Protein AF-A0A926GXS8-F1 (afdb_monomer)

Structure (mmCIF, N/CA/C/O backbone):
data_AF-A0A926GXS8-F1
#
_entry.id   AF-A0A926GXS8-F1
#
loop_
_atom_site.group_PDB
_atom_site.id
_atom_site.type_symbol
_atom_site.label_atom_id
_atom_site.label_alt_id
_atom_site.label_comp_id
_atom_site.label_asym_id
_atom_site.label_entity_id
_atom_site.label_seq_id
_atom_site.pdbx_PDB_ins_code
_atom_site.Cartn_x
_atom_site.Cartn_y
_atom_site.Cartn_z
_atom_site.occupancy
_atom_site.B_iso_or_equiv
_atom_site.auth_seq_id
_atom_site.auth_comp_id
_atom_site.auth_asym_id
_atom_site.auth_atom_id
_atom_site.pdbx_PDB_model_num
ATOM 1 N N . ILE A 1 1 ? 12.154 -16.208 -24.888 1.00 45.03 1 ILE A N 1
ATOM 2 C CA . ILE A 1 1 ? 12.341 -15.850 -23.459 1.00 45.03 1 ILE A CA 1
ATOM 3 C C . ILE A 1 1 ? 11.633 -14.519 -23.294 1.00 45.03 1 ILE A C 1
ATOM 5 O O . ILE A 1 1 ? 11.943 -13.607 -24.048 1.00 45.03 1 ILE A O 1
ATOM 9 N N . ASP A 1 2 ? 10.581 -14.501 -22.479 1.00 51.56 2 ASP A N 1
ATOM 10 C CA . ASP A 1 2 ? 9.354 -13.751 -22.774 1.00 51.56 2 ASP A CA 1
ATOM 11 C C . ASP A 1 2 ? 9.205 -12.475 -21.940 1.00 51.56 2 ASP A C 1
ATOM 13 O O . ASP A 1 2 ? 8.988 -12.556 -20.730 1.00 51.56 2 ASP A O 1
ATOM 17 N N . ALA A 1 3 ? 9.223 -11.309 -22.595 1.00 56.09 3 ALA A N 1
ATOM 18 C CA . ALA A 1 3 ? 8.754 -10.045 -22.012 1.00 56.09 3 ALA A CA 1
ATOM 19 C C . ALA A 1 3 ? 7.308 -10.159 -21.475 1.00 56.09 3 ALA A C 1
ATOM 21 O O . ALA A 1 3 ? 6.916 -9.440 -20.554 1.00 56.09 3 ALA A O 1
ATOM 22 N N . ASP A 1 4 ? 6.542 -11.124 -21.996 1.00 64.31 4 ASP A N 1
ATOM 23 C CA . ASP A 1 4 ? 5.205 -11.495 -21.532 1.00 64.31 4 ASP A CA 1
ATOM 24 C C . ASP A 1 4 ? 5.180 -11.892 -20.041 1.00 64.31 4 ASP A C 1
ATOM 26 O O . ASP A 1 4 ? 4.233 -11.590 -19.315 1.00 64.31 4 ASP A O 1
ATOM 30 N N . ARG A 1 5 ? 6.267 -12.482 -19.524 1.00 69.56 5 ARG A N 1
ATOM 31 C CA . ARG A 1 5 ? 6.329 -12.975 -18.140 1.00 69.56 5 ARG A CA 1
ATOM 32 C C . ARG A 1 5 ? 6.522 -11.860 -17.109 1.00 69.56 5 ARG A C 1
ATOM 34 O O . ARG A 1 5 ? 5.860 -11.865 -16.079 1.00 69.56 5 ARG A O 1
ATOM 41 N N . THR A 1 6 ? 7.373 -10.879 -17.402 1.00 74.88 6 THR A N 1
ATOM 42 C CA . THR A 1 6 ? 7.578 -9.680 -16.570 1.00 74.88 6 THR A CA 1
ATOM 43 C C . THR A 1 6 ? 6.295 -8.851 -16.475 1.00 74.88 6 THR A C 1
ATOM 45 O O . THR A 1 6 ? 5.904 -8.403 -15.395 1.00 74.88 6 THR A O 1
ATOM 48 N N . THR A 1 7 ? 5.611 -8.671 -17.605 1.00 77.62 7 THR A N 1
ATOM 49 C CA . THR A 1 7 ? 4.319 -7.980 -17.654 1.00 77.62 7 THR A CA 1
ATOM 50 C C . THR A 1 7 ? 3.241 -8.760 -16.901 1.00 77.62 7 THR A C 1
ATOM 52 O O . THR A 1 7 ? 2.448 -8.153 -16.181 1.00 77.62 7 THR A O 1
ATOM 55 N N . ALA A 1 8 ? 3.236 -10.094 -16.991 1.00 80.75 8 ALA A N 1
ATOM 56 C CA . ALA A 1 8 ? 2.335 -10.937 -16.209 1.00 80.75 8 ALA A CA 1
ATOM 57 C C . ALA A 1 8 ? 2.561 -10.795 -14.694 1.00 80.75 8 ALA A C 1
ATOM 59 O O . ALA A 1 8 ? 1.584 -10.685 -13.957 1.00 80.75 8 ALA A O 1
ATOM 60 N N . ASP A 1 9 ? 3.810 -10.724 -14.229 1.00 83.88 9 ASP A N 1
ATOM 61 C CA . ASP A 1 9 ? 4.109 -10.533 -12.805 1.00 83.88 9 ASP A CA 1
ATOM 62 C C . ASP A 1 9 ? 3.676 -9.143 -12.302 1.00 83.88 9 ASP A C 1
ATOM 64 O O . ASP A 1 9 ? 3.135 -9.023 -11.203 1.00 83.88 9 ASP A O 1
ATOM 68 N N . LEU A 1 10 ? 3.866 -8.082 -13.099 1.00 89.44 10 LEU A N 1
ATOM 69 C CA . LEU A 1 10 ? 3.365 -6.745 -12.743 1.00 89.44 10 LEU A CA 1
ATOM 70 C C . LEU A 1 10 ? 1.838 -6.694 -12.737 1.00 89.44 10 LEU A C 1
ATOM 72 O O . LEU A 1 10 ? 1.259 -6.052 -11.862 1.00 89.44 10 LEU A O 1
ATOM 76 N N . ARG A 1 11 ? 1.183 -7.393 -13.669 1.00 88.69 11 ARG A N 1
ATOM 77 C CA . ARG A 1 11 ? -0.275 -7.556 -13.674 1.00 88.69 11 ARG A CA 1
ATOM 78 C C . ARG A 1 11 ? -0.750 -8.288 -12.421 1.00 88.69 11 ARG A C 1
ATOM 80 O O . ARG A 1 11 ? -1.686 -7.818 -11.786 1.00 88.69 11 ARG A O 1
ATOM 87 N N . PHE A 1 12 ? -0.067 -9.357 -12.014 1.00 87.12 12 PHE A N 1
ATOM 88 C CA . PHE A 1 12 ? -0.365 -10.037 -10.756 1.00 87.12 12 PHE A CA 1
ATOM 89 C C . PHE A 1 12 ? -0.255 -9.074 -9.567 1.00 87.12 12 PHE A C 1
ATOM 91 O O . PHE A 1 12 ? -1.198 -8.960 -8.789 1.00 87.12 12 PHE A O 1
ATOM 98 N N . CYS A 1 13 ? 0.840 -8.313 -9.449 1.00 90.38 13 CYS A N 1
ATOM 99 C CA . CYS A 1 13 ? 0.974 -7.299 -8.396 1.00 90.38 13 CYS A CA 1
ATOM 100 C C . CYS A 1 13 ? -0.169 -6.274 -8.436 1.00 90.38 13 CYS A C 1
ATOM 102 O O . CYS A 1 13 ? -0.725 -5.944 -7.392 1.00 90.38 13 CYS A O 1
ATOM 104 N N . HIS A 1 14 ? -0.543 -5.794 -9.625 1.00 93.88 14 HIS A N 1
ATOM 105 C CA . HIS A 1 14 ? -1.661 -4.868 -9.796 1.00 93.88 14 HIS A CA 1
ATOM 106 C C . HIS A 1 14 ? -2.972 -5.455 -9.253 1.00 93.88 14 HIS A C 1
ATOM 108 O O . HIS A 1 14 ? -3.656 -4.809 -8.465 1.00 93.88 14 HIS A O 1
ATOM 114 N N . GLU A 1 15 ? -3.306 -6.691 -9.629 1.00 90.94 15 GLU A N 1
ATOM 115 C CA . GLU A 1 15 ? -4.496 -7.402 -9.146 1.00 90.94 15 GLU A CA 1
ATOM 116 C C . GLU A 1 15 ? -4.483 -7.574 -7.620 1.00 90.94 15 GLU A C 1
ATOM 118 O O . GLU A 1 15 ? -5.504 -7.347 -6.969 1.00 90.94 15 GLU A O 1
ATOM 123 N N . GLN A 1 16 ? -3.328 -7.907 -7.029 1.00 90.81 16 GLN A N 1
ATOM 124 C CA . GLN A 1 16 ? -3.203 -8.018 -5.572 1.00 90.81 16 GLN A CA 1
ATOM 125 C C . GLN A 1 16 ? -3.480 -6.681 -4.877 1.00 90.81 16 GLN A C 1
ATOM 127 O O . GLN A 1 16 ? -4.257 -6.638 -3.924 1.00 90.81 16 GLN A O 1
ATOM 132 N N . PHE A 1 17 ? -2.885 -5.582 -5.350 1.00 94.81 17 PHE A N 1
ATOM 133 C CA . PHE A 1 17 ? -3.096 -4.265 -4.744 1.00 94.81 17 PHE A CA 1
ATOM 134 C C . PHE A 1 17 ? -4.527 -3.749 -4.923 1.00 94.81 17 PHE A C 1
ATOM 136 O O . PHE A 1 17 ? -5.054 -3.131 -4.001 1.00 94.81 17 PHE A O 1
ATOM 143 N N . GLU A 1 18 ? -5.193 -4.037 -6.044 1.00 95.62 18 GLU A N 1
ATOM 144 C CA . GLU A 1 18 ? -6.622 -3.723 -6.185 1.00 95.62 18 GLU A CA 1
ATOM 145 C C . GLU A 1 18 ? -7.481 -4.528 -5.204 1.00 95.62 18 GLU A C 1
ATOM 147 O O . GLU A 1 18 ? -8.335 -3.951 -4.528 1.00 95.62 18 GLU A O 1
ATOM 152 N N . SER A 1 19 ? -7.210 -5.830 -5.043 1.00 92.50 19 SER A N 1
ATOM 153 C CA . SER A 1 19 ? -7.899 -6.659 -4.045 1.00 92.50 19 SER A CA 1
ATOM 154 C C . SER A 1 19 ? -7.702 -6.109 -2.632 1.00 92.50 19 SER A C 1
ATOM 156 O O . SER A 1 19 ? -8.669 -5.940 -1.900 1.00 92.50 19 SER A O 1
ATOM 158 N N . ILE A 1 20 ? -6.467 -5.754 -2.266 1.00 93.06 20 ILE A N 1
ATOM 159 C CA . ILE A 1 20 ? -6.112 -5.168 -0.965 1.00 93.06 20 ILE A CA 1
ATOM 160 C C . ILE A 1 20 ? -6.862 -3.851 -0.712 1.00 93.06 20 ILE A C 1
ATOM 162 O O . ILE A 1 20 ? -7.343 -3.612 0.399 1.00 93.06 20 ILE A O 1
ATOM 166 N N . ARG A 1 21 ? -6.968 -2.986 -1.730 1.00 96.06 21 ARG A N 1
ATOM 167 C CA . ARG A 1 21 ? -7.715 -1.721 -1.640 1.00 96.06 21 ARG A CA 1
ATOM 168 C C . ARG A 1 21 ? -9.200 -1.961 -1.433 1.00 96.06 21 ARG A C 1
ATOM 170 O O . ARG A 1 21 ? -9.785 -1.294 -0.579 1.00 96.06 21 ARG A O 1
ATOM 177 N N . SER A 1 22 ? -9.784 -2.888 -2.194 1.00 95.00 22 SER A N 1
ATOM 178 C CA . SER A 1 22 ? -11.188 -3.270 -2.027 1.00 95.00 22 SER A CA 1
ATOM 179 C C . SER A 1 22 ? -11.418 -3.826 -0.630 1.00 95.00 22 SER A C 1
ATOM 181 O O . SER A 1 22 ? -12.258 -3.304 0.090 1.00 95.00 22 SER A O 1
ATOM 183 N N . ASP A 1 23 ? -10.593 -4.783 -0.199 1.00 93.00 23 ASP A N 1
ATOM 184 C CA . ASP A 1 23 ? -10.703 -5.419 1.108 1.00 93.00 23 ASP A CA 1
ATOM 185 C C . ASP A 1 23 ? -10.723 -4.393 2.238 1.00 93.00 23 ASP A C 1
ATOM 187 O O . ASP A 1 23 ? -11.656 -4.396 3.039 1.00 93.00 23 ASP A O 1
ATOM 191 N N . LEU A 1 24 ? -9.728 -3.497 2.300 1.00 93.88 24 LEU A N 1
ATOM 192 C CA . LEU A 1 24 ? -9.688 -2.482 3.354 1.00 93.88 24 LEU A CA 1
ATOM 193 C C . LEU A 1 24 ? -10.919 -1.580 3.303 1.00 93.88 24 LEU A C 1
ATOM 195 O O . LEU A 1 24 ? -11.524 -1.310 4.338 1.00 93.88 24 LEU A O 1
ATOM 199 N N . LYS A 1 25 ? -11.287 -1.106 2.111 1.00 94.06 25 LYS A N 1
ATOM 200 C CA . LYS A 1 25 ? -12.452 -0.239 1.941 1.00 94.06 25 LYS A CA 1
ATOM 201 C C . LYS A 1 25 ? -13.717 -0.924 2.459 1.00 94.06 25 LYS A C 1
ATOM 203 O O . LYS A 1 25 ? -14.452 -0.326 3.239 1.00 94.06 25 LYS A O 1
ATOM 208 N N . ASP A 1 26 ? -13.924 -2.182 2.090 1.00 92.69 26 ASP A N 1
ATOM 209 C CA . ASP A 1 26 ? -15.150 -2.917 2.377 1.00 92.69 26 ASP A CA 1
ATOM 210 C C . ASP A 1 26 ? -15.369 -3.123 3.880 1.00 92.69 26 ASP A C 1
ATOM 212 O O . ASP A 1 26 ? -16.482 -2.911 4.363 1.00 92.69 26 ASP A O 1
ATOM 216 N N . PHE A 1 27 ? -14.331 -3.482 4.650 1.00 90.38 27 PHE A N 1
ATOM 217 C CA . PHE A 1 27 ? -14.509 -3.688 6.095 1.00 90.38 27 PHE A CA 1
ATOM 218 C C . PHE A 1 27 ? -14.261 -2.437 6.945 1.00 90.38 27 PHE A C 1
ATOM 220 O O . PHE A 1 27 ? -14.815 -2.348 8.040 1.00 90.38 27 PHE A O 1
ATOM 227 N N . ALA A 1 28 ? -13.446 -1.478 6.490 1.00 89.31 28 ALA A N 1
ATOM 228 C CA . ALA A 1 28 ? -13.042 -0.337 7.314 1.00 89.31 28 ALA A CA 1
ATOM 229 C C . ALA A 1 28 ? -13.870 0.936 7.076 1.00 89.31 28 ALA A C 1
ATOM 231 O O . ALA A 1 28 ? -13.958 1.759 7.985 1.00 89.31 28 ALA A O 1
ATOM 232 N N . SER A 1 29 ? -14.514 1.118 5.911 1.00 80.00 29 SER A N 1
ATOM 233 C CA . SER A 1 29 ? -15.275 2.349 5.615 1.00 80.00 29 SER A CA 1
ATOM 234 C C . SER A 1 29 ? -16.502 2.576 6.511 1.00 80.00 29 SER A C 1
ATOM 236 O O . SER A 1 29 ? -17.006 3.695 6.558 1.00 80.00 29 SER A O 1
ATOM 238 N N . GLY A 1 30 ? -16.976 1.554 7.228 1.00 85.06 30 GLY A N 1
ATOM 239 C CA . GLY A 1 30 ? -18.087 1.663 8.182 1.00 85.06 30 GLY A CA 1
ATOM 240 C C . GLY A 1 30 ? -17.672 1.739 9.655 1.00 85.06 30 GLY A C 1
ATOM 241 O O . GLY A 1 30 ? -18.544 1.803 10.520 1.00 85.06 30 GLY A O 1
ATOM 242 N N . LEU A 1 31 ? -16.373 1.689 9.964 1.00 91.44 31 LEU A N 1
ATOM 243 C CA . LEU A 1 31 ? -15.897 1.654 11.347 1.00 91.44 31 LEU A CA 1
ATOM 244 C C . LEU A 1 31 ? -15.814 3.059 11.948 1.00 91.44 31 LEU A C 1
ATOM 246 O O . LEU A 1 31 ? -15.313 3.997 11.331 1.00 91.44 31 LEU A O 1
ATOM 250 N N . ARG A 1 32 ? -16.269 3.191 13.197 1.00 91.19 32 ARG A N 1
ATOM 251 C CA . ARG A 1 32 ? -16.102 4.412 14.003 1.00 91.19 32 ARG A CA 1
ATOM 252 C C . ARG A 1 32 ? -14.680 4.493 14.565 1.00 91.19 32 ARG A C 1
ATOM 254 O O . ARG A 1 32 ? -14.032 3.460 14.730 1.00 91.19 32 ARG A O 1
ATOM 261 N N . SER A 1 33 ? -14.231 5.680 14.981 1.00 90.50 33 SER A N 1
ATOM 262 C CA . SER A 1 33 ? -12.902 5.866 15.599 1.00 90.50 33 SER A CA 1
ATOM 263 C C . SER A 1 33 ? -12.656 4.905 16.762 1.00 90.50 33 SER A C 1
ATOM 265 O O . SER A 1 33 ? -11.636 4.228 16.781 1.00 90.50 33 SER A O 1
ATOM 267 N N . ILE A 1 34 ? -13.651 4.720 17.640 1.00 91.12 34 ILE A N 1
ATOM 268 C CA . ILE A 1 34 ? -13.551 3.776 18.762 1.00 91.12 34 ILE A CA 1
ATOM 269 C C . ILE A 1 34 ? -13.292 2.332 18.311 1.00 91.12 34 ILE A C 1
ATOM 271 O O . ILE A 1 34 ? -12.647 1.587 19.027 1.00 91.12 34 ILE A O 1
ATOM 275 N N . GLN A 1 35 ? -13.779 1.924 17.136 1.00 93.56 35 GLN A N 1
ATOM 276 C CA . GLN A 1 35 ? -13.543 0.588 16.580 1.00 93.56 35 GLN A CA 1
ATOM 277 C C . GLN A 1 35 ? -12.186 0.495 15.880 1.00 93.56 35 GLN A C 1
ATOM 279 O O . GLN A 1 35 ? -11.534 -0.542 15.951 1.00 93.56 35 GLN A O 1
ATOM 284 N N . LEU A 1 36 ? -11.760 1.569 15.208 1.00 92.25 36 LEU A N 1
ATOM 285 C CA . LEU A 1 36 ? -10.456 1.639 14.551 1.00 92.25 36 LEU A CA 1
ATOM 286 C C . LEU A 1 36 ? -9.313 1.614 15.572 1.00 92.25 36 LEU A C 1
ATOM 288 O O . LEU A 1 36 ? -8.311 0.937 15.355 1.00 92.25 36 LEU A O 1
ATOM 292 N N . GLU A 1 37 ? -9.471 2.327 16.682 1.00 92.12 37 GLU A N 1
ATOM 293 C CA . GLU A 1 37 ? -8.459 2.467 17.733 1.00 92.12 37 GLU A CA 1
ATOM 294 C C . GLU A 1 37 ? -8.489 1.331 18.759 1.00 92.12 37 GLU A C 1
ATOM 296 O O . GLU A 1 37 ? -7.523 1.152 19.498 1.00 92.12 37 GLU A O 1
ATOM 301 N N . TRP A 1 38 ? -9.564 0.538 18.790 1.00 92.62 38 TRP A N 1
ATOM 302 C CA . TRP A 1 38 ? -9.704 -0.547 19.752 1.00 92.62 38 TRP A CA 1
ATOM 303 C C . TRP A 1 38 ? -8.586 -1.584 19.617 1.00 92.62 38 TRP A C 1
ATOM 305 O O . TRP A 1 38 ? -8.261 -2.055 18.522 1.00 92.62 38 TRP A O 1
ATOM 315 N N . HIS A 1 39 ? -8.052 -1.990 20.765 1.00 88.62 39 HIS A N 1
ATOM 316 C CA . HIS A 1 39 ? -7.105 -3.084 20.900 1.00 88.62 39 HIS A CA 1
ATOM 317 C C . HIS A 1 39 ? -7.623 -4.092 21.940 1.00 88.62 39 HIS A C 1
ATOM 319 O O . HIS A 1 39 ? -8.116 -3.686 22.995 1.00 88.62 39 HIS A O 1
ATOM 325 N N . PRO A 1 40 ? -7.496 -5.410 21.692 1.00 82.81 40 PRO A N 1
ATOM 326 C CA . PRO A 1 40 ? -7.891 -6.422 22.673 1.00 82.81 40 PRO A CA 1
ATOM 327 C C . PRO A 1 40 ? -6.997 -6.387 23.922 1.00 82.81 40 PRO A C 1
ATOM 329 O O . PRO A 1 40 ? -7.454 -6.691 25.018 1.00 82.81 40 PRO A O 1
ATOM 332 N N . GLU A 1 41 ? -5.726 -6.018 23.745 1.00 84.88 41 GLU A N 1
ATOM 333 C CA . GLU A 1 41 ? -4.674 -5.951 24.762 1.00 84.88 41 GLU A CA 1
ATOM 334 C C . GLU A 1 41 ? -3.654 -4.883 24.332 1.00 84.88 41 GLU A C 1
ATOM 336 O O . GLU A 1 41 ? -3.477 -4.666 23.134 1.00 84.88 41 GLU A O 1
ATOM 341 N N . GLU A 1 42 ? -2.932 -4.260 25.271 1.00 78.94 42 GLU A N 1
ATOM 342 C CA . GLU A 1 42 ? -1.953 -3.189 24.974 1.00 78.94 42 GLU A CA 1
ATOM 343 C C . GLU A 1 42 ? -0.818 -3.620 24.024 1.00 78.94 42 GLU A C 1
ATOM 345 O O . GLU A 1 42 ? -0.202 -2.798 23.346 1.00 78.94 42 GLU A O 1
ATOM 350 N N . SER A 1 43 ? -0.518 -4.921 23.977 1.00 78.75 43 SER A N 1
ATOM 351 C CA . SER A 1 43 ? 0.548 -5.482 23.140 1.00 78.75 43 SER A CA 1
ATOM 352 C C . SER A 1 43 ? 0.124 -5.732 21.686 1.00 78.75 43 SER A C 1
ATOM 354 O O . SER A 1 43 ? 0.976 -5.992 20.832 1.00 78.75 43 SER A O 1
ATOM 356 N N . VAL A 1 44 ? -1.177 -5.655 21.388 1.00 83.25 44 VAL A N 1
ATOM 357 C CA . VAL A 1 44 ? -1.755 -5.997 20.086 1.00 83.25 44 VAL A CA 1
ATOM 358 C C . VAL A 1 44 ? -2.088 -4.729 19.317 1.00 83.25 44 VAL A C 1
ATOM 360 O O . VAL A 1 44 ? -2.686 -3.803 19.853 1.00 83.25 44 VAL A O 1
ATOM 363 N N . TRP A 1 45 ? -1.730 -4.699 18.032 1.00 88.19 45 TRP A N 1
ATOM 364 C CA . TRP A 1 45 ? -2.035 -3.5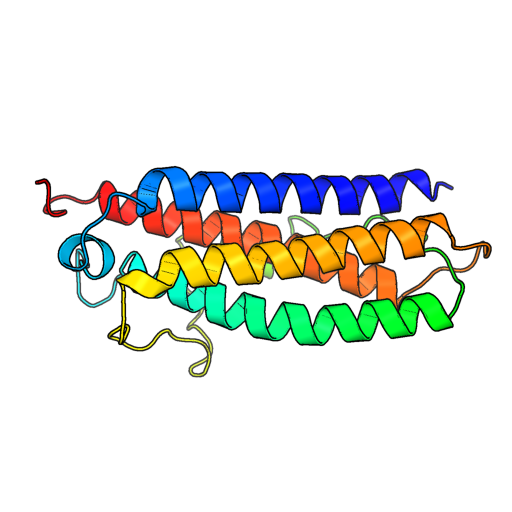45 17.193 1.00 88.19 45 TRP A CA 1
ATOM 365 C C . TRP A 1 45 ? -3.536 -3.405 16.949 1.00 88.19 45 TRP A C 1
ATOM 367 O O . TRP A 1 45 ? -4.211 -4.392 16.643 1.00 88.19 45 TRP A O 1
ATOM 377 N N . SER A 1 46 ? -4.022 -2.169 17.003 1.00 91.19 46 SER A N 1
ATOM 378 C CA . SER A 1 46 ? -5.363 -1.809 16.545 1.00 91.19 46 SER A CA 1
ATOM 379 C C . SER A 1 46 ? -5.459 -1.817 15.014 1.00 91.19 46 SER A C 1
ATOM 381 O O . SER A 1 46 ? -4.452 -1.896 14.295 1.00 91.19 46 SER A O 1
ATOM 383 N N . ILE A 1 47 ? -6.682 -1.704 14.488 1.00 92.94 47 ILE A N 1
ATOM 384 C CA . ILE A 1 47 ? -6.912 -1.543 13.042 1.00 92.94 47 ILE A CA 1
ATOM 385 C C . ILE A 1 47 ? -6.234 -0.258 12.559 1.00 92.94 47 ILE A C 1
ATOM 387 O O . ILE A 1 47 ? -5.550 -0.270 11.536 1.00 92.94 47 ILE A O 1
ATOM 391 N N . ALA A 1 48 ? -6.358 0.824 13.331 1.00 92.31 48 ALA A N 1
ATOM 392 C CA . ALA A 1 48 ? -5.760 2.115 13.036 1.00 92.31 48 ALA A CA 1
ATOM 393 C C . ALA A 1 48 ? -4.237 2.016 12.885 1.00 92.31 48 ALA A C 1
ATOM 395 O O . ALA A 1 48 ? -3.680 2.493 11.899 1.00 92.31 48 ALA A O 1
ATOM 396 N N . GLN A 1 49 ? -3.571 1.318 13.807 1.00 90.94 49 GLN A N 1
ATOM 397 C CA . GLN A 1 49 ? -2.123 1.110 13.751 1.00 90.94 49 GLN A CA 1
ATOM 398 C C . GLN A 1 49 ? -1.695 0.255 12.556 1.00 90.94 49 GLN A C 1
ATOM 400 O O . GLN A 1 49 ? -0.663 0.549 11.951 1.00 90.94 49 GLN A O 1
ATOM 405 N N . CYS A 1 50 ? -2.480 -0.767 12.191 1.00 91.94 50 CYS A N 1
ATOM 406 C CA . CYS A 1 50 ? -2.220 -1.575 10.998 1.00 91.94 50 CYS A CA 1
ATOM 407 C C . CYS A 1 50 ? -2.305 -0.728 9.721 1.00 91.94 50 CYS A C 1
ATOM 409 O O . CYS A 1 50 ? -1.408 -0.794 8.884 1.00 91.94 50 CYS A O 1
ATOM 411 N N . VAL A 1 51 ? -3.355 0.085 9.574 1.00 93.62 51 VAL A N 1
ATOM 412 C CA . VAL A 1 51 ? -3.542 0.935 8.388 1.00 93.62 51 VAL A CA 1
ATOM 413 C C . VAL A 1 51 ? -2.490 2.040 8.325 1.00 93.62 51 VAL A C 1
ATOM 415 O O . VAL A 1 51 ? -1.933 2.288 7.260 1.00 93.62 51 VAL A O 1
ATOM 418 N N . GLU A 1 52 ? -2.161 2.663 9.456 1.00 91.88 52 GLU A N 1
ATOM 419 C CA . GLU A 1 52 ? -1.144 3.715 9.509 1.00 91.88 52 GLU A CA 1
ATOM 420 C C . GLU A 1 52 ? 0.255 3.192 9.165 1.00 91.88 52 GLU A C 1
ATOM 422 O O . GLU A 1 52 ? 1.002 3.836 8.428 1.00 91.88 52 GLU A O 1
ATOM 427 N N . HIS A 1 53 ? 0.589 1.978 9.609 1.00 90.75 53 HIS A N 1
ATOM 428 C CA . HIS A 1 53 ? 1.826 1.304 9.212 1.00 90.75 53 HIS A CA 1
ATOM 429 C C . HIS A 1 53 ? 1.898 1.111 7.696 1.00 90.75 53 HIS A C 1
ATOM 431 O O . HIS A 1 53 ? 2.919 1.407 7.074 1.00 90.75 53 HIS A O 1
ATOM 437 N N . LEU A 1 54 ? 0.799 0.659 7.084 1.00 93.06 54 LEU A N 1
ATOM 438 C CA . LEU A 1 54 ? 0.728 0.495 5.634 1.00 93.06 54 LEU A CA 1
ATOM 439 C C . LEU A 1 54 ? 0.813 1.831 4.892 1.00 93.06 54 LEU A C 1
ATOM 441 O O . LEU A 1 54 ? 1.488 1.897 3.866 1.00 93.06 54 LEU A O 1
ATOM 445 N N . ASN A 1 55 ? 0.195 2.894 5.412 1.00 93.94 55 ASN A N 1
ATOM 446 C CA . ASN A 1 55 ? 0.321 4.238 4.848 1.00 93.94 55 ASN A CA 1
ATOM 447 C C . ASN A 1 55 ? 1.783 4.690 4.830 1.00 93.94 55 ASN A C 1
ATOM 449 O O . ASN A 1 55 ? 2.306 5.051 3.778 1.00 93.94 55 ASN A O 1
ATOM 453 N N . ASN A 1 56 ? 2.466 4.599 5.971 1.00 88.94 56 ASN A N 1
ATOM 454 C CA . ASN A 1 56 ? 3.855 5.036 6.097 1.00 88.94 56 ASN A CA 1
ATOM 455 C C . ASN A 1 56 ? 4.814 4.188 5.248 1.00 88.94 56 ASN A C 1
ATOM 457 O O . ASN A 1 56 ? 5.743 4.722 4.642 1.00 88.94 56 ASN A O 1
ATOM 461 N N . ALA A 1 57 ? 4.581 2.876 5.149 1.00 87.06 57 ALA A N 1
ATOM 462 C CA . ALA A 1 57 ? 5.337 2.018 4.239 1.00 87.06 57 ALA A CA 1
ATOM 463 C C . ALA A 1 57 ? 5.114 2.427 2.770 1.00 87.06 57 ALA A C 1
ATOM 465 O O . ALA A 1 57 ? 6.071 2.683 2.041 1.00 87.06 57 ALA A O 1
ATOM 466 N N . THR A 1 58 ? 3.852 2.580 2.358 1.00 93.25 58 THR A N 1
ATOM 467 C CA . THR A 1 58 ? 3.489 2.885 0.965 1.00 93.25 58 THR A CA 1
ATOM 468 C C . THR A 1 58 ? 3.993 4.249 0.516 1.00 93.25 58 THR A C 1
ATOM 470 O O . THR A 1 58 ? 4.446 4.383 -0.615 1.00 93.25 58 THR A O 1
ATOM 473 N N . GLU A 1 59 ? 3.949 5.263 1.378 1.00 92.62 59 GLU A N 1
ATOM 474 C CA . GLU A 1 59 ? 4.444 6.605 1.058 1.00 92.62 59 GLU A CA 1
ATOM 475 C C . GLU A 1 59 ? 5.936 6.595 0.692 1.00 92.62 59 GLU A C 1
ATOM 477 O O . GLU A 1 59 ? 6.335 7.142 -0.341 1.00 92.62 59 GLU A O 1
ATOM 482 N N . ASN A 1 60 ? 6.748 5.882 1.478 1.00 89.00 60 ASN A N 1
ATOM 483 C CA . ASN A 1 60 ? 8.169 5.692 1.190 1.00 89.00 60 ASN A CA 1
ATOM 484 C C . ASN A 1 60 ? 8.389 4.915 -0.118 1.00 89.00 60 ASN A C 1
ATOM 486 O O . ASN A 1 60 ? 9.262 5.261 -0.923 1.00 89.00 60 ASN A O 1
ATOM 490 N N . ASP A 1 61 ? 7.584 3.880 -0.353 1.00 90.12 61 ASP A N 1
ATOM 491 C CA . ASP A 1 61 ? 7.704 3.036 -1.536 1.00 90.12 61 ASP A CA 1
ATOM 492 C C . ASP A 1 61 ? 7.279 3.743 -2.821 1.00 90.12 61 ASP A C 1
ATOM 494 O O . ASP A 1 61 ? 7.960 3.605 -3.835 1.00 90.12 61 ASP A O 1
ATOM 498 N N . VAL A 1 62 ? 6.214 4.548 -2.800 1.00 95.38 62 VAL A N 1
ATOM 499 C CA . VAL A 1 62 ? 5.768 5.321 -3.968 1.00 95.38 62 VAL A CA 1
ATOM 500 C C . VAL A 1 62 ? 6.889 6.232 -4.455 1.00 95.38 62 VAL A C 1
ATOM 502 O O . VAL A 1 62 ? 7.229 6.192 -5.641 1.00 95.38 62 VAL A O 1
ATOM 505 N N . ALA A 1 63 ? 7.509 7.007 -3.561 1.00 91.19 63 ALA A N 1
ATOM 506 C CA . ALA A 1 63 ? 8.600 7.905 -3.929 1.00 91.19 63 ALA A CA 1
ATOM 507 C C . ALA A 1 63 ? 9.809 7.131 -4.484 1.00 91.19 63 ALA A C 1
ATOM 509 O O . ALA A 1 63 ? 10.310 7.429 -5.574 1.00 91.19 63 ALA A O 1
ATOM 510 N N . ARG A 1 64 ? 10.247 6.090 -3.765 1.00 93.12 64 ARG A N 1
ATOM 511 C CA . ARG A 1 64 ? 11.416 5.283 -4.134 1.00 93.12 64 ARG A CA 1
ATOM 512 C C . ARG A 1 64 ? 11.221 4.546 -5.460 1.00 93.12 64 ARG A C 1
ATOM 514 O O . ARG A 1 64 ? 12.081 4.617 -6.339 1.00 93.12 64 ARG A O 1
ATOM 521 N N . LEU A 1 65 ? 10.114 3.822 -5.608 1.00 95.81 65 LEU A N 1
ATOM 522 C CA . LEU A 1 65 ? 9.843 2.988 -6.779 1.00 95.81 65 LEU A CA 1
ATOM 523 C C . LEU A 1 65 ? 9.583 3.838 -8.022 1.00 95.81 65 LEU A C 1
ATOM 525 O O . LEU A 1 65 ? 10.066 3.483 -9.095 1.00 95.81 65 LEU A O 1
ATOM 529 N N . SER A 1 66 ? 8.921 4.993 -7.884 1.00 96.44 66 SER A N 1
ATOM 530 C CA . SER A 1 66 ? 8.761 5.941 -8.995 1.00 96.44 66 SER A CA 1
ATOM 531 C C . SER A 1 66 ? 10.114 6.366 -9.569 1.00 96.44 66 SER A C 1
ATOM 533 O O . SER A 1 66 ? 10.314 6.320 -10.784 1.00 96.44 66 SER A O 1
ATOM 535 N N . GLY A 1 67 ? 11.077 6.707 -8.704 1.00 94.88 67 GLY A N 1
ATOM 536 C CA . GLY A 1 67 ? 12.436 7.051 -9.126 1.00 94.88 67 GLY A CA 1
ATOM 537 C C . GLY A 1 67 ? 13.140 5.901 -9.854 1.00 94.88 67 GLY A C 1
ATOM 538 O O . GLY A 1 67 ? 13.730 6.105 -10.916 1.00 94.88 67 GLY A O 1
ATOM 539 N N . LEU A 1 68 ? 13.023 4.673 -9.340 1.00 94.44 68 LEU A N 1
ATOM 540 C CA . LEU A 1 68 ? 13.604 3.490 -9.984 1.00 94.44 68 LEU A CA 1
ATOM 541 C C . LEU A 1 68 ? 12.988 3.207 -11.359 1.00 94.44 68 LEU A C 1
ATOM 543 O O . LEU A 1 68 ? 13.721 2.868 -12.285 1.00 94.44 68 LEU A O 1
ATOM 547 N N . VAL A 1 69 ? 11.676 3.392 -11.526 1.00 94.56 69 VAL A N 1
ATOM 548 C CA . VAL A 1 69 ? 10.997 3.228 -12.821 1.00 94.56 69 VAL A CA 1
ATOM 549 C C . VAL A 1 69 ? 11.461 4.280 -13.834 1.00 94.56 69 VAL A C 1
ATOM 551 O O . VAL A 1 69 ? 11.683 3.947 -15.000 1.00 94.56 69 VAL A O 1
ATOM 554 N N . VAL A 1 70 ? 11.681 5.529 -13.408 1.00 95.19 70 VAL A N 1
ATOM 555 C CA . VAL A 1 70 ? 12.251 6.582 -14.270 1.00 95.19 70 VAL A CA 1
ATOM 556 C C . VAL A 1 70 ? 13.652 6.197 -14.754 1.00 95.19 70 VAL A C 1
ATOM 558 O O . VAL A 1 70 ? 13.934 6.270 -15.952 1.00 95.19 70 VAL A O 1
ATOM 561 N N . LEU A 1 71 ? 14.514 5.726 -13.849 1.00 92.62 71 LEU A N 1
ATOM 562 C CA . LEU A 1 71 ? 15.864 5.272 -14.194 1.00 92.62 71 LEU A CA 1
ATOM 563 C C . LEU A 1 71 ? 15.838 4.033 -15.104 1.00 92.62 71 LEU A C 1
ATOM 565 O O . LEU A 1 71 ? 16.571 3.969 -16.092 1.00 92.62 71 LEU A O 1
ATOM 569 N N . ALA A 1 72 ? 14.951 3.077 -14.822 1.00 90.44 72 ALA A N 1
ATOM 570 C CA . ALA A 1 72 ? 14.753 1.889 -15.646 1.00 90.44 72 ALA A CA 1
ATOM 571 C C . ALA A 1 72 ? 14.323 2.255 -17.074 1.00 90.44 72 ALA A C 1
ATOM 573 O O . ALA A 1 72 ? 14.836 1.676 -18.033 1.00 90.44 72 ALA A O 1
ATOM 574 N N . ARG A 1 73 ? 13.436 3.248 -17.229 1.00 91.12 73 ARG A N 1
ATOM 575 C CA . ARG A 1 73 ? 13.001 3.759 -18.535 1.00 91.12 73 ARG A CA 1
ATOM 576 C C . ARG A 1 73 ? 14.153 4.381 -19.318 1.00 91.12 73 ARG A C 1
ATOM 578 O O . ARG A 1 73 ? 14.286 4.123 -20.513 1.00 91.12 73 ARG A O 1
ATOM 585 N N . ALA A 1 74 ? 14.998 5.170 -18.655 1.00 90.38 74 ALA A N 1
ATOM 586 C CA . ALA A 1 74 ? 16.157 5.800 -19.286 1.00 90.38 74 ALA A CA 1
ATOM 587 C C . ALA A 1 74 ? 17.155 4.768 -19.840 1.00 90.38 74 ALA A C 1
ATOM 589 O O . ALA A 1 74 ? 17.760 5.000 -20.886 1.00 90.38 74 ALA A O 1
ATOM 590 N N . ALA A 1 75 ? 17.276 3.604 -19.193 1.00 84.94 75 ALA A N 1
ATOM 591 C CA . ALA A 1 75 ? 18.150 2.524 -19.643 1.00 84.94 75 ALA A CA 1
ATOM 592 C C . ALA A 1 75 ? 17.690 1.844 -20.950 1.00 84.94 75 ALA A C 1
ATOM 594 O O . ALA A 1 75 ? 18.506 1.180 -21.588 1.00 84.94 75 ALA A O 1
ATOM 595 N N . ARG A 1 76 ? 16.413 1.992 -21.352 1.00 81.25 76 ARG A N 1
ATOM 596 C CA . ARG A 1 76 ? 15.810 1.382 -22.560 1.00 81.25 76 ARG A CA 1
ATOM 597 C C . ARG A 1 76 ? 16.037 -0.135 -22.691 1.00 81.25 76 ARG A C 1
ATOM 599 O O . ARG A 1 76 ? 16.206 -0.664 -23.788 1.00 81.25 76 ARG A O 1
ATOM 606 N N . ARG A 1 77 ? 16.048 -0.843 -21.561 1.00 80.38 77 ARG A N 1
ATOM 607 C CA . ARG A 1 77 ? 16.167 -2.308 -21.487 1.00 80.38 77 ARG A CA 1
ATOM 608 C C . ARG A 1 77 ? 14.878 -2.904 -20.939 1.00 80.38 77 ARG A C 1
ATOM 610 O O . ARG A 1 77 ? 14.299 -2.326 -20.019 1.00 80.38 77 ARG A O 1
ATOM 617 N N . SER A 1 78 ? 14.460 -4.054 -21.456 1.00 75.19 78 SER A N 1
ATOM 618 C CA . SER A 1 78 ? 13.392 -4.854 -20.846 1.00 75.19 78 SER A CA 1
ATOM 619 C C . SER A 1 78 ? 13.941 -5.652 -19.660 1.00 75.19 78 SER A C 1
ATOM 621 O O . SER A 1 78 ? 15.131 -5.957 -19.597 1.00 75.19 78 SER A O 1
ATOM 623 N N . SER A 1 79 ? 13.086 -6.000 -18.700 1.00 74.56 79 SER A N 1
ATOM 624 C CA . SER A 1 79 ? 13.412 -7.025 -17.696 1.00 74.56 79 SER A CA 1
ATOM 625 C C . SER A 1 79 ? 13.304 -8.423 -18.331 1.00 74.56 79 SER A C 1
ATOM 627 O O . SER A 1 79 ? 12.544 -8.614 -19.278 1.00 74.56 79 SER A O 1
ATOM 629 N N . ILE A 1 80 ? 14.125 -9.376 -17.867 1.00 66.62 80 ILE A N 1
ATOM 630 C CA . ILE A 1 80 ? 14.174 -10.767 -18.383 1.00 66.62 80 ILE A CA 1
ATOM 631 C C . ILE A 1 80 ? 13.586 -11.766 -17.377 1.00 66.62 80 ILE A C 1
ATOM 633 O O . ILE A 1 80 ? 13.237 -12.895 -17.731 1.00 66.62 80 ILE A O 1
ATOM 637 N N . GLY A 1 81 ? 13.536 -11.399 -16.100 1.00 61.47 81 GLY A N 1
ATOM 638 C CA . GLY A 1 81 ? 13.255 -12.339 -15.030 1.00 61.47 81 GLY A CA 1
ATOM 639 C C . GLY A 1 81 ? 11.809 -12.269 -14.571 1.00 61.47 81 GLY A C 1
ATOM 640 O O . GLY A 1 81 ? 11.245 -11.176 -14.522 1.00 61.47 81 GLY A O 1
ATOM 641 N N . PRO A 1 82 ? 11.222 -13.399 -14.133 1.00 64.62 82 PRO A N 1
ATOM 642 C CA . PRO A 1 82 ? 10.181 -13.270 -13.140 1.00 64.62 82 PRO A CA 1
ATOM 643 C C . PRO A 1 82 ? 10.784 -12.575 -11.922 1.00 64.62 82 PRO A C 1
ATOM 645 O O . PRO A 1 82 ? 11.864 -12.964 -11.451 1.00 64.62 82 PRO A O 1
ATOM 648 N N . TYR A 1 83 ? 10.088 -11.581 -11.386 1.00 70.25 83 TYR A N 1
ATOM 649 C CA . TYR A 1 83 ? 10.458 -11.066 -10.079 1.00 70.25 83 TYR A CA 1
ATOM 650 C C . TYR A 1 83 ? 10.125 -12.195 -9.117 1.00 70.25 83 TYR A C 1
ATOM 652 O O . TYR A 1 83 ? 8.978 -12.611 -9.017 1.00 70.25 83 TYR A O 1
ATOM 660 N N . ARG A 1 84 ? 11.123 -12.838 -8.517 1.00 57.19 84 ARG A N 1
ATOM 661 C CA . ARG A 1 84 ? 10.852 -13.928 -7.579 1.00 57.19 84 ARG A CA 1
ATOM 662 C C . ARG A 1 84 ? 11.065 -13.412 -6.177 1.00 57.19 84 ARG A C 1
ATOM 664 O O . ARG A 1 84 ? 12.199 -13.325 -5.716 1.00 57.19 84 ARG A O 1
ATOM 671 N N . CYS A 1 85 ? 9.971 -13.135 -5.482 1.00 50.75 85 CYS A N 1
ATOM 672 C CA . CYS A 1 85 ? 9.936 -13.367 -4.053 1.00 50.75 85 CYS A CA 1
ATOM 673 C C . CYS A 1 85 ? 9.874 -14.886 -3.848 1.00 50.75 85 CYS A C 1
ATOM 675 O O . CYS A 1 85 ? 8.860 -15.527 -4.134 1.00 50.75 85 CYS A O 1
ATOM 677 N N . ARG A 1 86 ? 10.994 -15.519 -3.489 1.00 43.12 86 ARG A N 1
ATOM 678 C CA . ARG A 1 86 ? 10.973 -16.968 -3.284 1.00 43.12 86 ARG A CA 1
ATOM 679 C C . ARG A 1 86 ? 10.220 -17.270 -1.980 1.00 43.12 86 ARG A C 1
ATOM 681 O O . ARG A 1 86 ? 10.392 -16.544 -1.002 1.00 43.12 86 ARG A O 1
ATOM 688 N N . ARG A 1 87 ? 9.391 -18.318 -1.938 1.00 39.78 87 ARG A N 1
ATOM 689 C CA . ARG A 1 87 ? 8.620 -18.672 -0.724 1.00 39.78 87 ARG A CA 1
ATOM 690 C C . ARG A 1 87 ? 9.489 -19.073 0.478 1.00 39.78 87 ARG A C 1
ATOM 692 O O . ARG A 1 87 ? 9.015 -19.067 1.602 1.00 39.78 87 ARG A O 1
ATOM 699 N N . ASP A 1 88 ? 10.759 -19.376 0.242 1.00 40.16 88 ASP A N 1
ATOM 700 C CA . ASP A 1 88 ? 11.805 -19.661 1.228 1.00 40.16 88 ASP A CA 1
ATOM 701 C C . ASP A 1 88 ? 12.623 -18.419 1.628 1.00 40.16 88 ASP A C 1
ATOM 703 O O . ASP A 1 88 ? 13.546 -18.521 2.436 1.00 40.16 88 ASP A O 1
ATOM 707 N N . THR A 1 89 ? 12.306 -17.231 1.097 1.00 41.41 89 THR A N 1
ATOM 708 C CA . THR A 1 89 ? 12.955 -15.995 1.553 1.00 41.41 89 THR A CA 1
ATOM 709 C C . THR A 1 89 ? 12.554 -15.771 3.015 1.00 41.41 89 THR A C 1
ATOM 711 O O . THR A 1 89 ? 11.354 -15.788 3.300 1.00 41.41 89 THR A O 1
ATOM 714 N N . PRO A 1 90 ? 13.496 -15.508 3.943 1.00 44.72 90 PRO A N 1
ATOM 715 C CA . PRO A 1 90 ? 13.190 -15.310 5.359 1.00 44.72 90 PRO A CA 1
ATOM 716 C C . PRO A 1 90 ? 12.035 -14.330 5.577 1.00 44.72 90 PRO A C 1
ATOM 718 O O . PRO A 1 90 ? 11.196 -14.565 6.429 1.00 44.72 90 PRO A O 1
ATOM 721 N N . VAL A 1 91 ? 11.921 -13.280 4.756 1.00 48.34 91 VAL A N 1
ATOM 722 C CA . VAL A 1 91 ? 10.843 -12.276 4.835 1.00 48.34 91 VAL A CA 1
ATOM 723 C C . VAL A 1 91 ? 9.449 -12.887 4.648 1.00 48.34 91 VAL A C 1
ATOM 725 O O . VAL A 1 91 ? 8.526 -12.504 5.360 1.00 48.34 91 VAL A O 1
ATOM 728 N N . LEU A 1 92 ? 9.294 -13.891 3.780 1.00 42.47 92 LEU A N 1
ATOM 729 C CA . LEU A 1 92 ? 8.021 -14.584 3.561 1.00 42.47 92 LEU A CA 1
ATOM 730 C C . LEU A 1 92 ? 7.671 -15.518 4.725 1.00 42.47 92 LEU A C 1
ATOM 732 O O . LEU A 1 92 ? 6.577 -15.423 5.267 1.00 42.47 92 LEU A O 1
ATOM 736 N N . ILE A 1 93 ? 8.623 -16.341 5.183 1.00 45.62 93 ILE A N 1
ATOM 737 C CA . ILE A 1 93 ? 8.452 -17.236 6.347 1.00 45.62 93 ILE A CA 1
ATOM 738 C C . ILE A 1 93 ? 8.163 -16.420 7.625 1.00 45.62 93 ILE A C 1
ATOM 740 O O . ILE A 1 93 ? 7.356 -16.819 8.467 1.00 45.62 93 ILE A O 1
ATOM 744 N N . MET A 1 94 ? 8.777 -15.239 7.747 1.00 49.97 94 MET A N 1
ATOM 745 C CA . MET A 1 94 ? 8.539 -14.269 8.823 1.00 49.97 94 MET A CA 1
ATOM 746 C C . MET A 1 94 ? 7.158 -13.595 8.711 1.00 49.97 94 MET A C 1
ATOM 748 O O . MET A 1 94 ? 6.528 -13.312 9.731 1.00 49.97 94 MET A O 1
ATOM 752 N N . HIS A 1 95 ? 6.643 -13.370 7.497 1.00 44.81 95 HIS A N 1
ATOM 753 C CA . HIS A 1 95 ? 5.299 -12.824 7.281 1.00 44.81 95 HIS A CA 1
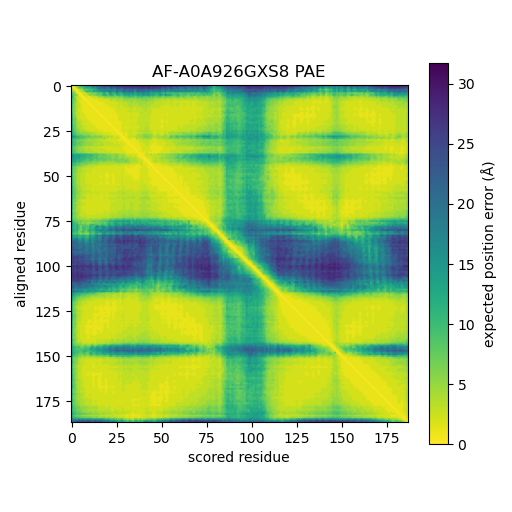ATOM 754 C C . HIS A 1 95 ? 4.176 -13.874 7.374 1.00 44.81 95 HIS A C 1
ATOM 756 O O . HIS A 1 95 ? 3.069 -13.518 7.782 1.00 44.81 95 HIS A O 1
ATOM 762 N N . GLU A 1 96 ? 4.441 -15.149 7.092 1.00 37.47 96 GLU A N 1
ATOM 763 C CA . GLU A 1 96 ? 3.447 -16.234 7.123 1.00 37.47 96 GLU A CA 1
ATOM 764 C C . GLU A 1 96 ? 3.268 -16.875 8.512 1.00 37.47 96 GLU A C 1
ATOM 766 O O . GLU A 1 96 ? 2.212 -17.442 8.797 1.00 37.47 96 GLU A O 1
ATOM 771 N N . SER A 1 97 ? 4.253 -16.766 9.410 1.00 37.38 97 SER A N 1
ATOM 772 C CA . SER A 1 97 ? 4.237 -17.488 10.688 1.00 37.38 97 SER A CA 1
ATOM 773 C C . SER A 1 97 ? 3.994 -16.562 11.895 1.00 37.38 97 SER A C 1
ATOM 775 O O . SER A 1 97 ? 4.825 -15.699 12.182 1.00 37.38 97 SER A O 1
ATOM 777 N N . PRO A 1 98 ? 2.915 -16.750 12.687 1.00 42.81 98 PRO A N 1
ATOM 778 C CA . PRO A 1 98 ? 2.687 -16.011 13.939 1.00 42.81 98 PRO A CA 1
ATOM 779 C C . PRO A 1 98 ? 3.754 -16.279 15.015 1.00 42.81 98 PRO A C 1
ATOM 781 O O . PRO A 1 98 ? 3.772 -15.611 16.043 1.00 42.81 98 PRO A O 1
ATOM 784 N N . ARG A 1 99 ? 4.605 -17.295 14.810 1.00 35.53 99 ARG A N 1
ATOM 785 C CA . ARG A 1 99 ? 5.583 -17.789 15.790 1.00 35.53 99 ARG A CA 1
ATOM 786 C C . ARG A 1 99 ? 6.925 -17.061 15.754 1.00 35.53 99 ARG A C 1
ATOM 788 O O . ARG A 1 99 ? 7.703 -17.203 16.691 1.00 35.53 99 ARG A O 1
ATOM 795 N N . HIS A 1 100 ? 7.196 -16.282 14.710 1.00 39.28 100 HIS A N 1
ATOM 796 C CA . HIS A 1 100 ? 8.434 -15.520 14.584 1.00 39.28 100 HIS A CA 1
ATOM 797 C C . HIS A 1 100 ? 8.111 -14.029 14.672 1.00 39.28 100 HIS A C 1
ATOM 799 O O . HIS A 1 100 ? 7.890 -13.354 13.671 1.00 39.28 100 HIS A O 1
ATOM 805 N N . SER A 1 101 ? 8.036 -13.528 15.907 1.00 38.12 101 SER A N 1
ATOM 806 C CA . SER A 1 101 ? 8.036 -12.091 16.177 1.00 38.12 101 SER A CA 1
ATOM 807 C C . SER A 1 101 ? 9.407 -11.542 15.794 1.00 38.12 101 SER A C 1
ATOM 809 O O . SER A 1 101 ? 10.401 -11.841 16.455 1.00 38.12 101 SER A O 1
ATOM 811 N N . LEU A 1 102 ? 9.482 -10.765 14.717 1.00 42.00 102 LEU A N 1
ATOM 812 C CA . LEU A 1 102 ? 10.550 -9.786 14.615 1.00 42.00 102 LEU A CA 1
ATOM 813 C C . LEU A 1 102 ? 10.133 -8.586 15.450 1.00 42.00 102 LEU A C 1
ATOM 815 O O . LEU A 1 102 ? 9.047 -8.035 15.264 1.00 42.00 102 LEU A O 1
ATOM 819 N N . THR A 1 103 ? 11.031 -8.146 16.321 1.00 36.12 103 THR A N 1
ATOM 820 C CA . THR A 1 103 ? 11.025 -6.779 16.822 1.00 36.12 103 THR A CA 1
ATOM 821 C C . THR A 1 103 ? 10.972 -5.863 15.601 1.00 36.12 103 THR A C 1
ATOM 823 O O . THR A 1 103 ? 11.944 -5.783 14.850 1.00 36.12 103 THR A O 1
ATOM 826 N N . THR A 1 104 ? 9.827 -5.222 15.343 1.00 40.59 104 THR A N 1
ATOM 827 C CA . THR A 1 104 ? 9.734 -4.140 14.354 1.00 40.59 104 THR A CA 1
ATOM 828 C C . THR A 1 104 ? 10.883 -3.185 14.633 1.00 40.59 104 THR A C 1
ATOM 830 O O . THR A 1 104 ? 11.019 -2.731 15.773 1.00 40.59 104 THR A O 1
ATOM 833 N N . ALA A 1 105 ? 11.724 -2.919 13.627 1.00 32.84 105 ALA A N 1
ATOM 834 C CA . ALA A 1 105 ? 12.743 -1.887 13.735 1.00 32.84 105 ALA A CA 1
ATOM 835 C C . ALA A 1 105 ? 12.067 -0.629 14.296 1.00 32.84 105 ALA A C 1
ATOM 837 O O . ALA A 1 105 ? 11.012 -0.217 13.813 1.00 32.84 105 ALA A O 1
ATOM 838 N N . THR A 1 106 ? 12.637 -0.070 15.358 1.00 34.53 106 THR A N 1
ATOM 839 C CA . THR A 1 106 ? 12.028 0.949 16.226 1.00 34.53 106 THR A CA 1
ATOM 840 C C . THR A 1 106 ? 11.550 2.211 15.495 1.00 34.53 106 THR A C 1
ATOM 842 O O . THR A 1 106 ? 10.758 2.957 16.059 1.00 34.53 106 THR A O 1
ATOM 845 N N . GLY A 1 107 ? 11.968 2.429 14.242 1.00 36.44 107 GLY A N 1
ATOM 846 C CA . GLY A 1 107 ? 11.525 3.531 13.377 1.00 36.44 107 GLY A CA 1
ATOM 847 C C . GLY A 1 107 ? 10.287 3.265 12.503 1.00 36.44 107 GLY A C 1
ATOM 848 O O . GLY A 1 107 ? 9.857 4.177 11.812 1.00 36.44 107 GLY A O 1
ATOM 849 N N . ILE A 1 108 ? 9.714 2.053 12.509 1.00 49.34 108 ILE A N 1
ATOM 850 C CA . ILE A 1 108 ? 8.484 1.703 11.763 1.00 49.34 108 ILE A CA 1
ATOM 851 C C . ILE A 1 108 ? 7.467 1.056 12.711 1.00 49.34 108 ILE A C 1
ATOM 853 O O . ILE A 1 108 ? 6.849 0.033 12.419 1.00 49.34 108 ILE A O 1
ATOM 857 N N . ARG A 1 109 ? 7.352 1.595 13.922 1.00 52.16 109 ARG A N 1
ATOM 858 C CA . ARG A 1 109 ? 6.241 1.265 14.809 1.00 52.16 109 ARG A CA 1
ATOM 859 C C . ARG A 1 109 ? 5.257 2.417 14.701 1.00 52.16 109 ARG A C 1
ATOM 861 O O . ARG A 1 109 ? 5.645 3.554 14.959 1.00 52.16 109 ARG A O 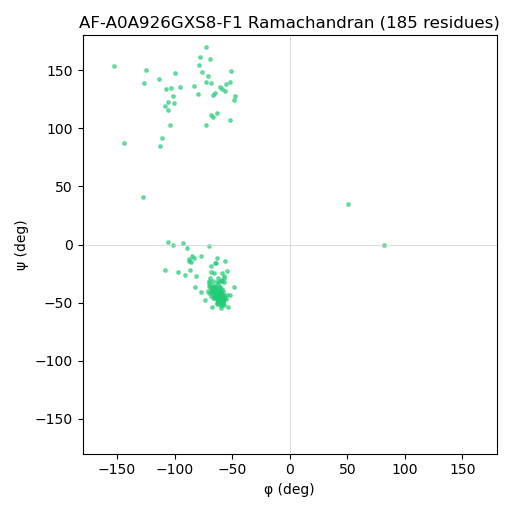1
ATOM 868 N N . SER A 1 110 ? 4.019 2.132 14.299 1.00 55.41 110 SER A N 1
ATOM 869 C CA . SER A 1 110 ? 2.953 3.136 14.344 1.00 55.41 110 SER A CA 1
ATOM 870 C C . SER A 1 110 ? 2.906 3.746 15.741 1.00 55.41 110 SER A C 1
ATOM 872 O O . SER A 1 110 ? 3.083 3.034 16.739 1.00 55.41 110 SER A O 1
ATOM 874 N N . ALA A 1 111 ? 2.693 5.059 15.806 1.00 61.34 111 ALA A N 1
ATOM 875 C CA . ALA A 1 111 ? 2.469 5.738 17.069 1.00 61.34 111 ALA A CA 1
ATOM 876 C C . ALA A 1 111 ? 1.354 5.016 17.857 1.00 61.34 111 ALA A C 1
ATOM 878 O O . ALA A 1 111 ? 0.462 4.399 17.258 1.00 61.34 111 ALA A O 1
ATOM 879 N N . PRO A 1 112 ? 1.400 5.041 19.202 1.00 61.09 112 PRO A N 1
ATOM 880 C CA . PRO A 1 112 ? 0.387 4.378 20.020 1.00 61.09 112 PRO A CA 1
ATOM 881 C C . PRO A 1 112 ? -1.027 4.886 19.700 1.00 61.09 112 PRO A C 1
ATOM 883 O O . PRO A 1 112 ? -1.972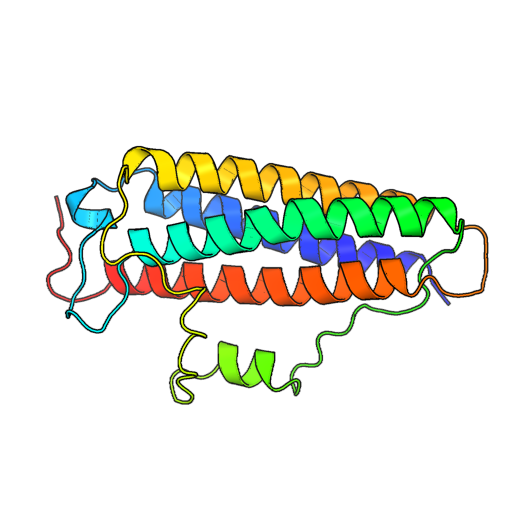 4.112 19.799 1.00 61.09 112 PRO A O 1
ATOM 886 N N . PHE A 1 113 ? -1.141 6.131 19.229 1.00 64.50 113 PHE A N 1
ATOM 887 C CA . PHE A 1 113 ? -2.366 6.748 18.739 1.00 64.50 113 PHE A CA 1
ATOM 888 C C . PHE A 1 113 ? -2.189 7.288 17.321 1.00 64.50 113 PHE A C 1
ATOM 890 O O . PHE A 1 113 ? -1.091 7.682 16.930 1.00 64.50 113 PHE A O 1
ATOM 897 N N . VAL A 1 114 ? -3.287 7.303 16.569 1.00 73.62 114 VAL A N 1
ATOM 898 C CA . VAL A 1 114 ? -3.377 7.976 15.273 1.00 73.62 114 VAL A CA 1
ATOM 899 C C . VAL A 1 114 ? -4.110 9.294 15.486 1.00 73.62 114 VAL A C 1
ATOM 901 O O . VAL A 1 114 ? -5.208 9.290 16.028 1.00 73.62 114 VAL A O 1
ATOM 904 N N . ASP A 1 115 ? -3.531 10.403 15.025 1.00 73.69 115 ASP A N 1
ATOM 905 C CA . ASP A 1 115 ? -4.087 11.744 15.261 1.00 73.69 115 ASP A CA 1
ATOM 906 C C . ASP A 1 115 ? -5.476 11.955 14.632 1.00 73.69 115 ASP A C 1
ATOM 908 O O . ASP A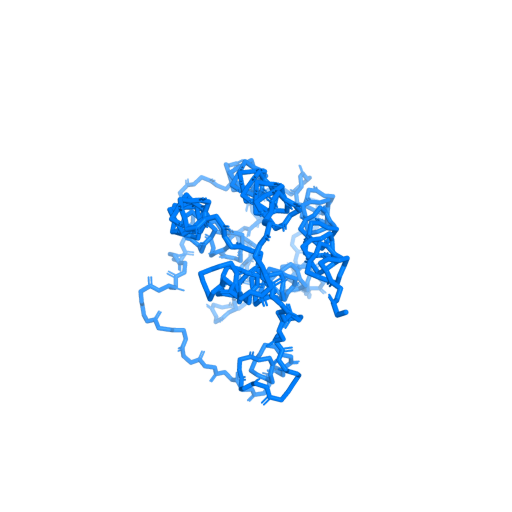 1 115 ? -6.296 12.699 15.166 1.00 73.69 115 ASP A O 1
ATOM 912 N N . ASP A 1 116 ? -5.753 11.316 13.490 1.00 84.31 116 ASP A N 1
ATOM 913 C CA . ASP A 1 116 ? -7.035 11.433 12.787 1.00 84.31 116 ASP A CA 1
ATOM 914 C C . ASP A 1 116 ? -7.460 10.098 12.137 1.00 84.31 116 ASP A C 1
ATOM 916 O O . ASP A 1 116 ? -7.171 9.845 10.958 1.00 84.31 116 ASP A O 1
ATOM 920 N N . PRO A 1 117 ? -8.168 9.225 12.882 1.00 85.38 117 PRO A N 1
ATOM 921 C CA . PRO A 1 117 ? -8.633 7.934 12.377 1.00 85.38 117 PRO A CA 1
ATOM 922 C C . PRO A 1 117 ? -9.511 8.038 11.126 1.00 85.38 117 PRO A C 1
ATOM 924 O O . PRO A 1 117 ? -9.494 7.136 10.287 1.00 85.38 117 PRO A O 1
ATOM 927 N N . ALA A 1 118 ? -10.244 9.145 10.956 1.00 85.69 118 ALA A N 1
ATOM 928 C CA . ALA A 1 118 ? -11.120 9.343 9.804 1.00 85.69 118 ALA A CA 1
ATOM 929 C C . ALA A 1 118 ? -10.331 9.505 8.493 1.00 85.69 118 ALA A C 1
ATOM 931 O O . ALA A 1 118 ? -10.849 9.204 7.416 1.00 85.69 118 ALA A O 1
ATOM 932 N N . LYS A 1 119 ? -9.063 9.934 8.564 1.00 89.88 119 LYS A N 1
ATOM 933 C CA . LYS A 1 119 ? -8.184 10.087 7.395 1.00 89.88 119 LYS A CA 1
ATOM 934 C C . LYS A 1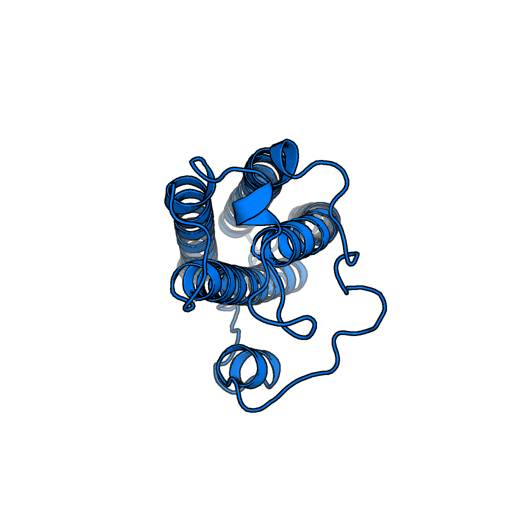 119 ? -7.424 8.823 7.011 1.00 89.88 119 LYS A C 1
ATOM 936 O O . LYS A 1 119 ? -6.889 8.774 5.904 1.00 89.88 119 LYS A O 1
ATOM 941 N N . LEU A 1 120 ? -7.398 7.796 7.859 1.00 91.56 120 LEU A N 1
ATOM 942 C CA . LEU A 1 120 ? -6.591 6.595 7.629 1.00 91.56 120 LEU A CA 1
ATOM 943 C C . LEU A 1 120 ? -6.950 5.863 6.340 1.00 91.56 120 LEU A C 1
ATOM 945 O O . LEU A 1 120 ? -6.083 5.634 5.497 1.00 91.56 120 LEU A O 1
ATOM 949 N N . VAL A 1 121 ? -8.228 5.511 6.184 1.00 93.00 121 VAL A N 1
ATOM 950 C CA . VAL A 1 121 ? -8.714 4.776 5.010 1.00 93.00 121 VAL A CA 1
ATOM 951 C C . VAL A 1 121 ? -8.618 5.641 3.745 1.00 93.00 121 VAL A C 1
ATOM 953 O O . VAL A 1 121 ? -8.079 5.153 2.751 1.00 93.00 121 VAL A O 1
ATOM 956 N N . PRO A 1 122 ? -9.032 6.927 3.740 1.00 94.00 122 PRO A N 1
ATOM 957 C CA . PRO A 1 122 ? -8.792 7.805 2.594 1.00 94.00 122 PRO A CA 1
ATOM 958 C C . PRO A 1 122 ? -7.315 7.900 2.184 1.00 94.00 122 PRO A C 1
ATOM 960 O O . PRO A 1 122 ? -7.007 7.736 1.002 1.00 94.00 122 PRO A O 1
ATOM 963 N N . ARG A 1 123 ? -6.392 8.103 3.138 1.00 94.94 123 ARG A N 1
ATOM 964 C CA . ARG A 1 123 ? -4.944 8.164 2.867 1.00 94.94 123 ARG A CA 1
ATOM 965 C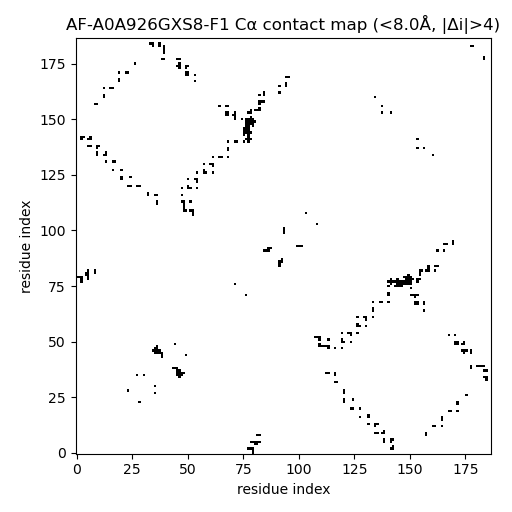 C . ARG A 1 123 ? -4.443 6.853 2.266 1.00 94.94 123 ARG A C 1
ATOM 967 O O . ARG A 1 123 ? -3.744 6.885 1.256 1.00 94.94 123 ARG A O 1
ATOM 974 N N . PHE A 1 124 ? -4.878 5.719 2.806 1.00 95.56 124 PHE A N 1
ATOM 975 C CA . PHE A 1 124 ? -4.538 4.400 2.278 1.00 95.56 124 PHE A CA 1
ATOM 976 C C . PHE A 1 124 ? -4.964 4.224 0.824 1.00 95.56 124 PHE A C 1
ATOM 978 O O . PHE A 1 124 ? -4.172 3.777 -0.009 1.00 95.56 124 PHE A O 1
ATOM 985 N N . LEU A 1 125 ? -6.204 4.598 0.499 1.00 96.38 125 LEU A N 1
ATOM 986 C CA . LEU A 1 125 ? -6.748 4.465 -0.852 1.00 96.38 125 LEU A CA 1
ATOM 987 C C . LEU A 1 125 ? -6.021 5.355 -1.865 1.00 96.38 125 LEU A C 1
ATOM 989 O O . LEU A 1 125 ? -5.842 4.929 -3.012 1.00 96.38 125 LEU A O 1
ATOM 993 N N . VAL A 1 126 ? -5.603 6.554 -1.444 1.00 96.81 126 VAL A N 1
ATOM 994 C CA . VAL A 1 126 ? -4.803 7.484 -2.253 1.00 96.81 126 VAL A CA 1
ATOM 995 C C . VAL A 1 126 ? -3.403 6.924 -2.493 1.00 96.81 126 VAL A C 1
ATOM 997 O O . VAL A 1 126 ? -3.005 6.784 -3.648 1.00 96.81 126 VAL A O 1
ATOM 1000 N N . LEU A 1 127 ? -2.680 6.549 -1.434 1.00 96.69 127 LEU A N 1
ATOM 1001 C CA . LEU A 1 127 ? -1.310 6.034 -1.531 1.00 96.69 127 LEU A CA 1
ATOM 1002 C C . LEU A 1 127 ? -1.240 4.740 -2.353 1.00 96.69 127 LEU A C 1
ATOM 1004 O O . LEU A 1 127 ? -0.408 4.614 -3.248 1.00 96.69 127 LEU A O 1
ATOM 1008 N N . ASN A 1 128 ? -2.168 3.804 -2.137 1.00 97.19 128 ASN A N 1
ATOM 1009 C CA . ASN A 1 128 ? -2.227 2.583 -2.943 1.00 97.19 128 ASN A CA 1
ATOM 1010 C C . ASN A 1 128 ? -2.667 2.864 -4.391 1.00 97.19 128 ASN A C 1
ATOM 1012 O O . ASN A 1 128 ? -2.240 2.166 -5.306 1.00 97.19 128 ASN A O 1
ATOM 1016 N N . GLY A 1 129 ? -3.462 3.913 -4.634 1.00 97.69 129 GLY A N 1
ATOM 1017 C CA . GLY A 1 129 ? -3.752 4.392 -5.989 1.00 97.69 129 GLY A CA 1
ATOM 1018 C C . GLY A 1 129 ? -2.505 4.922 -6.706 1.00 97.69 129 GLY A C 1
ATOM 1019 O O . GLY A 1 129 ? -2.290 4.627 -7.880 1.00 97.69 129 GLY A O 1
ATOM 1020 N N . GLN A 1 130 ? -1.642 5.650 -5.993 1.00 97.88 130 GLN A N 1
ATOM 1021 C CA . GLN A 1 130 ? -0.349 6.090 -6.521 1.00 97.88 130 GLN A CA 1
ATOM 1022 C C . GLN A 1 130 ? 0.568 4.896 -6.810 1.00 97.88 130 GLN A C 1
ATOM 1024 O O . GLN A 1 130 ? 1.176 4.843 -7.879 1.00 97.88 130 GLN A O 1
ATOM 1029 N N . LEU A 1 131 ? 0.618 3.908 -5.910 1.00 97.06 131 LEU A N 1
ATOM 1030 C CA . LEU A 1 131 ? 1.410 2.692 -6.102 1.00 97.06 131 LEU A CA 1
ATOM 1031 C C . LEU A 1 131 ? 0.948 1.893 -7.332 1.00 97.06 131 LEU A C 1
ATOM 1033 O O . LEU A 1 131 ? 1.785 1.470 -8.127 1.00 97.06 131 LEU A O 1
ATOM 1037 N N . LEU A 1 132 ? -0.363 1.763 -7.560 1.00 97.44 132 LEU A N 1
ATOM 1038 C CA . LEU A 1 132 ? -0.907 1.178 -8.795 1.00 97.44 132 LEU A CA 1
ATOM 1039 C C . LEU A 1 132 ? -0.450 1.943 -10.047 1.00 97.44 132 LEU A C 1
ATOM 1041 O O . LEU A 1 132 ? -0.099 1.328 -11.055 1.00 97.44 132 LEU A O 1
ATOM 1045 N N . GLY A 1 133 ? -0.365 3.274 -9.973 1.00 97.38 133 GLY A N 1
ATOM 1046 C CA . GLY A 1 133 ? 0.217 4.104 -11.032 1.00 97.38 133 GLY A CA 1
ATOM 1047 C C . GLY A 1 133 ? 1.692 3.783 -11.314 1.00 97.38 133 GLY A C 1
ATOM 1048 O O . GLY A 1 133 ? 2.105 3.722 -12.478 1.00 97.38 133 GLY A O 1
ATOM 1049 N N . VAL A 1 134 ? 2.482 3.506 -10.271 1.00 96.56 134 VAL A N 1
ATOM 1050 C CA . VAL A 1 134 ? 3.873 3.040 -10.412 1.00 96.56 134 VAL A CA 1
ATOM 1051 C C . VAL A 1 134 ? 3.922 1.680 -11.105 1.00 96.56 134 VAL A C 1
ATOM 1053 O O . VAL A 1 134 ? 4.689 1.520 -12.055 1.00 96.56 134 VAL A O 1
ATOM 1056 N N . ILE A 1 135 ? 3.078 0.725 -10.698 1.00 95.50 135 ILE A N 1
ATOM 1057 C CA . ILE A 1 135 ? 2.998 -0.614 -11.311 1.00 95.50 135 ILE A CA 1
ATOM 1058 C C . ILE A 1 135 ? 2.642 -0.506 -12.798 1.00 95.50 135 ILE A C 1
ATOM 1060 O O . ILE A 1 135 ? 3.313 -1.102 -13.643 1.00 95.50 135 ILE A O 1
ATOM 1064 N N . ALA A 1 136 ? 1.636 0.302 -13.138 1.00 95.00 136 ALA A N 1
ATOM 1065 C CA . ALA A 1 136 ? 1.224 0.524 -14.520 1.00 95.00 136 ALA A CA 1
ATOM 1066 C C . ALA A 1 136 ? 2.343 1.159 -15.361 1.00 95.00 136 ALA A C 1
ATOM 1068 O O . ALA A 1 136 ? 2.547 0.789 -16.519 1.00 95.00 136 ALA A O 1
ATOM 1069 N N . THR A 1 137 ? 3.101 2.093 -14.783 1.00 94.62 137 THR A N 1
ATOM 1070 C CA . THR A 1 137 ? 4.247 2.715 -15.461 1.00 94.62 137 THR A CA 1
ATOM 1071 C C . THR A 1 137 ? 5.377 1.707 -15.666 1.00 94.62 137 THR A C 1
ATOM 1073 O O . THR A 1 137 ? 5.912 1.613 -16.769 1.00 94.62 137 THR A O 1
ATOM 1076 N N . ALA A 1 138 ? 5.702 0.906 -14.648 1.00 92.81 138 ALA A N 1
ATOM 1077 C CA . ALA A 1 138 ? 6.688 -0.165 -14.746 1.00 92.81 138 ALA A CA 1
ATOM 1078 C C . ALA A 1 138 ? 6.317 -1.179 -15.841 1.00 92.81 138 ALA A C 1
ATOM 1080 O O . ALA A 1 138 ? 7.185 -1.592 -16.607 1.00 92.81 138 ALA A O 1
ATOM 1081 N N . ALA A 1 139 ? 5.030 -1.523 -15.971 1.00 90.94 139 ALA A N 1
ATOM 1082 C CA . ALA A 1 139 ? 4.549 -2.464 -16.983 1.00 90.94 139 ALA A CA 1
ATOM 1083 C C . ALA A 1 139 ? 4.737 -1.929 -18.405 1.00 90.94 139 ALA A C 1
ATOM 1085 O O . ALA A 1 139 ? 5.180 -2.663 -19.285 1.00 90.94 139 ALA A O 1
ATOM 1086 N N . ARG A 1 140 ? 4.486 -0.633 -18.622 1.00 90.69 140 ARG A N 1
ATOM 1087 C CA . ARG A 1 140 ? 4.778 0.017 -19.910 1.00 90.69 140 ARG A CA 1
ATOM 1088 C C . ARG A 1 140 ? 6.273 0.018 -20.212 1.00 90.69 140 ARG A C 1
ATOM 1090 O O . ARG A 1 140 ? 6.667 -0.353 -21.307 1.00 90.69 140 ARG A O 1
ATOM 1097 N N . VAL A 1 141 ? 7.113 0.357 -19.231 1.00 90.12 141 VAL A N 1
ATOM 1098 C CA . VAL A 1 141 ? 8.579 0.333 -19.397 1.00 90.12 141 VAL A CA 1
ATOM 1099 C C . VAL A 1 141 ? 9.089 -1.075 -19.721 1.00 90.12 141 VAL A C 1
ATOM 1101 O O . VAL A 1 141 ? 9.993 -1.216 -20.540 1.00 90.12 141 VAL A O 1
ATOM 1104 N N . ALA A 1 142 ? 8.506 -2.110 -19.109 1.00 87.38 142 ALA A N 1
ATOM 1105 C CA . ALA A 1 142 ? 8.813 -3.504 -19.417 1.00 87.38 142 ALA A CA 1
ATOM 1106 C C . ALA A 1 142 ? 8.486 -3.849 -20.877 1.00 87.38 142 ALA A C 1
ATOM 1108 O O . ALA A 1 142 ? 9.321 -4.434 -21.566 1.00 87.38 142 ALA A O 1
ATOM 1109 N N . ALA A 1 143 ? 7.288 -3.465 -21.328 1.00 85.56 143 ALA A N 1
ATOM 1110 C CA . ALA A 1 143 ? 6.774 -3.754 -22.663 1.00 85.56 143 ALA A CA 1
ATOM 1111 C C . ALA A 1 143 ? 7.501 -2.977 -23.775 1.00 85.56 143 ALA A C 1
ATOM 1113 O O . ALA A 1 143 ? 7.721 -3.520 -24.852 1.00 85.56 143 ALA A O 1
ATOM 1114 N N . ASP A 1 144 ? 7.911 -1.735 -23.504 1.00 85.62 144 ASP A N 1
ATOM 1115 C CA . ASP A 1 144 ? 8.608 -0.865 -24.463 1.00 85.62 144 ASP A CA 1
ATOM 1116 C C . ASP A 1 144 ? 10.097 -1.229 -24.641 1.00 85.62 144 ASP A C 1
ATOM 1118 O O . ASP A 1 144 ? 10.783 -0.674 -25.504 1.00 85.62 144 ASP A O 1
ATOM 1122 N N . GLY A 1 145 ? 10.646 -2.110 -23.800 1.00 78.81 145 GLY A N 1
ATOM 1123 C CA . GLY A 1 145 ? 12.057 -2.479 -23.846 1.00 78.81 145 GLY A CA 1
ATOM 1124 C C . GLY A 1 145 ? 12.419 -3.245 -25.123 1.00 78.81 145 GLY A C 1
ATOM 1125 O O . GLY A 1 145 ? 11.806 -4.252 -25.455 1.00 78.81 145 GLY A O 1
ATOM 1126 N N . THR A 1 146 ? 13.465 -2.800 -25.825 1.00 69.69 146 THR A N 1
ATOM 1127 C CA . THR A 1 146 ? 13.878 -3.371 -27.125 1.00 69.69 146 THR A CA 1
ATOM 1128 C C . THR A 1 146 ? 15.142 -4.234 -27.048 1.00 69.69 146 THR A C 1
ATOM 1130 O O . THR A 1 146 ? 15.653 -4.679 -28.074 1.00 69.69 146 THR A O 1
ATOM 1133 N N . SER A 1 147 ? 15.710 -4.423 -25.853 1.00 67.50 147 SER A N 1
ATOM 1134 C CA . SER A 1 147 ? 16.999 -5.095 -25.652 1.00 67.50 147 SER A CA 1
ATOM 1135 C C . SER A 1 147 ? 16.825 -6.476 -25.036 1.00 67.50 147 SER A C 1
ATOM 1137 O O . SER A 1 147 ? 16.179 -6.614 -24.007 1.00 67.50 147 SER A O 1
ATOM 1139 N N . ALA A 1 148 ? 17.507 -7.482 -25.586 1.00 65.31 148 ALA A N 1
ATOM 1140 C CA . ALA A 1 148 ? 17.581 -8.817 -24.989 1.00 65.31 148 ALA A CA 1
ATOM 1141 C C . ALA A 1 148 ? 18.427 -8.878 -23.696 1.00 65.31 148 ALA A C 1
ATOM 1143 O O . ALA A 1 148 ? 18.551 -9.950 -23.112 1.00 65.31 148 ALA A O 1
ATOM 1144 N N . SER A 1 149 ? 19.019 -7.756 -23.263 1.00 69.44 149 SER A N 1
ATOM 1145 C CA . SER A 1 149 ? 19.760 -7.618 -22.004 1.00 69.44 149 SER A CA 1
ATOM 1146 C C . SER A 1 149 ? 18.850 -7.069 -20.902 1.00 69.44 149 SER A C 1
ATOM 1148 O O . SER A 1 149 ? 18.133 -6.097 -21.123 1.00 69.44 149 SER A O 1
ATOM 1150 N N . GLY A 1 150 ? 18.914 -7.658 -19.706 1.00 75.12 150 GLY A N 1
ATOM 1151 C CA . GLY A 1 150 ? 17.954 -7.403 -18.630 1.00 75.12 150 GLY A CA 1
ATOM 1152 C C . GLY A 1 150 ? 18.043 -6.010 -18.012 1.00 75.12 150 GLY A C 1
ATOM 1153 O O . GLY A 1 150 ? 19.072 -5.328 -18.088 1.00 75.12 150 GLY A O 1
ATOM 1154 N N . ASN A 1 151 ? 16.956 -5.609 -17.355 1.00 83.19 151 ASN A N 1
ATOM 1155 C CA . ASN A 1 151 ? 16.827 -4.356 -16.625 1.00 83.19 151 ASN A CA 1
ATOM 1156 C C . ASN A 1 151 ? 16.752 -4.623 -15.118 1.00 83.19 151 ASN A C 1
ATOM 1158 O O . ASN A 1 151 ? 15.672 -4.791 -14.559 1.00 83.19 151 ASN A O 1
ATOM 1162 N N . VAL A 1 152 ? 17.913 -4.610 -14.460 1.00 85.31 152 VAL A N 1
ATOM 1163 C CA . VAL A 1 152 ? 18.050 -4.908 -13.023 1.00 85.31 152 VAL A CA 1
ATOM 1164 C C . VAL A 1 152 ? 17.237 -3.950 -12.141 1.00 85.31 152 VAL A C 1
ATOM 1166 O O . VAL A 1 152 ? 16.771 -4.335 -11.073 1.00 85.31 152 VAL A O 1
ATOM 1169 N N . LEU A 1 153 ? 17.038 -2.701 -12.574 1.00 90.00 153 LEU A N 1
ATOM 1170 C CA . LEU A 1 153 ? 16.224 -1.737 -11.827 1.00 90.00 153 LEU A CA 1
ATOM 1171 C C . LEU A 1 153 ? 14.747 -2.113 -11.872 1.00 90.00 153 LEU A C 1
ATOM 1173 O O . LEU A 1 153 ? 14.063 -2.049 -10.855 1.00 90.00 153 LEU A O 1
ATOM 1177 N N . LEU A 1 154 ? 14.272 -2.539 -13.040 1.00 88.31 154 LEU A N 1
ATOM 1178 C CA . LEU A 1 154 ? 12.916 -3.038 -13.198 1.00 88.31 154 LEU A CA 1
ATOM 1179 C C . LEU A 1 154 ? 12.733 -4.370 -12.448 1.00 88.31 154 LEU A C 1
ATOM 1181 O O . LEU A 1 154 ? 11.718 -4.544 -11.779 1.00 88.31 154 LEU A O 1
ATOM 1185 N N . ASP A 1 155 ? 13.754 -5.238 -12.458 1.00 85.31 155 ASP A N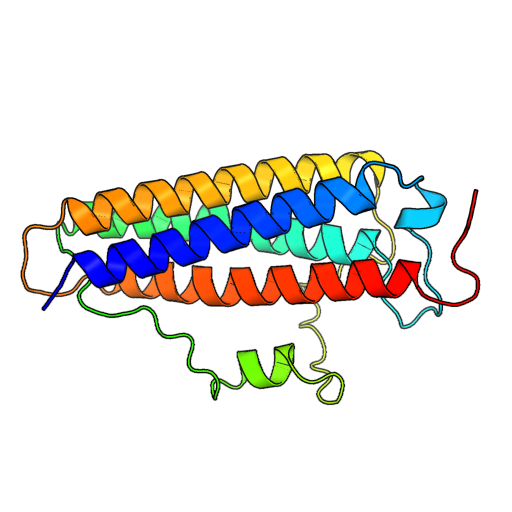 1
ATOM 1186 C CA . ASP A 1 155 ? 13.815 -6.458 -11.638 1.00 85.31 155 ASP A CA 1
ATOM 1187 C C . ASP A 1 155 ? 13.662 -6.160 -10.139 1.00 85.31 155 ASP A C 1
ATOM 1189 O O . ASP A 1 155 ? 12.871 -6.799 -9.440 1.00 85.31 155 ASP A O 1
ATOM 1193 N N . LEU A 1 156 ? 14.373 -5.143 -9.647 1.00 87.06 156 LEU A N 1
ATOM 1194 C CA . LEU A 1 156 ? 14.267 -4.680 -8.267 1.00 87.06 156 LEU A CA 1
ATOM 1195 C C . LEU A 1 156 ? 12.876 -4.113 -7.958 1.00 87.06 156 LEU A C 1
ATOM 1197 O O . LEU A 1 156 ? 12.310 -4.441 -6.917 1.00 87.06 156 LEU A O 1
ATOM 1201 N N . VAL A 1 157 ? 12.318 -3.287 -8.851 1.00 90.94 157 VAL A N 1
ATOM 1202 C CA . VAL A 1 157 ? 10.970 -2.718 -8.691 1.00 90.94 157 VAL A CA 1
ATOM 1203 C C . VAL A 1 157 ? 9.943 -3.831 -8.529 1.00 90.94 157 VAL A C 1
ATOM 1205 O O . VAL A 1 157 ? 9.192 -3.833 -7.556 1.00 90.94 157 VAL A O 1
ATOM 1208 N N . GLY A 1 158 ? 9.935 -4.808 -9.434 1.00 88.88 158 GLY A N 1
ATOM 1209 C CA . GLY A 1 158 ? 8.986 -5.909 -9.354 1.00 88.88 158 GLY A CA 1
ATOM 1210 C C . GLY A 1 158 ? 9.171 -6.780 -8.108 1.00 88.88 158 GLY A C 1
ATOM 1211 O O . GLY A 1 158 ? 8.183 -7.201 -7.508 1.00 88.88 158 GLY A O 1
ATOM 1212 N N . HIS A 1 159 ? 10.411 -6.989 -7.652 1.00 85.44 159 HIS A N 1
ATOM 1213 C CA . HIS A 1 159 ? 10.677 -7.739 -6.420 1.00 85.44 159 HIS A CA 1
ATOM 1214 C C . HIS A 1 159 ? 10.118 -7.030 -5.177 1.00 85.44 159 HIS A C 1
ATOM 1216 O O . HIS A 1 159 ? 9.455 -7.659 -4.351 1.00 85.44 159 HIS A O 1
ATOM 1222 N N . VAL A 1 160 ? 10.342 -5.717 -5.059 1.00 87.94 160 VAL A N 1
ATOM 1223 C CA . VAL A 1 160 ? 9.810 -4.915 -3.946 1.00 87.94 160 VAL A CA 1
ATOM 1224 C C . VAL A 1 160 ? 8.281 -4.881 -3.982 1.00 87.94 160 VAL A C 1
ATOM 1226 O O . VAL A 1 160 ? 7.645 -5.051 -2.947 1.00 87.94 160 VAL A O 1
ATOM 1229 N N . LEU A 1 161 ? 7.674 -4.751 -5.165 1.00 91.06 161 LEU A N 1
ATOM 1230 C CA . LEU A 1 161 ? 6.216 -4.769 -5.312 1.00 91.06 161 LEU A CA 1
ATOM 1231 C C . LEU A 1 161 ? 5.588 -6.085 -4.832 1.00 91.06 161 LEU A C 1
ATOM 1233 O O . LEU A 1 161 ? 4.565 -6.052 -4.152 1.00 91.06 161 LEU A O 1
ATOM 1237 N N . GLN A 1 162 ? 6.204 -7.232 -5.129 1.00 86.88 162 GLN A N 1
ATOM 1238 C CA . GLN A 1 162 ? 5.715 -8.525 -4.636 1.00 86.88 162 GLN A CA 1
ATOM 1239 C C . GLN A 1 162 ? 5.809 -8.645 -3.114 1.00 86.88 162 GLN A C 1
ATOM 1241 O O . GLN A 1 162 ? 4.859 -9.095 -2.472 1.00 86.88 162 GLN A O 1
ATOM 1246 N N . LEU A 1 163 ? 6.935 -8.223 -2.530 1.00 83.94 163 LEU A N 1
ATOM 1247 C CA . LEU A 1 163 ? 7.096 -8.179 -1.075 1.00 83.94 163 LEU A CA 1
ATOM 1248 C C . LEU A 1 163 ? 6.039 -7.279 -0.432 1.00 83.94 163 LEU A C 1
ATOM 1250 O O . LEU A 1 163 ? 5.411 -7.669 0.552 1.00 83.94 163 LEU A O 1
ATOM 1254 N N . ASN A 1 164 ? 5.789 -6.114 -1.026 1.00 88.75 164 ASN A N 1
ATOM 1255 C CA . ASN A 1 164 ? 4.809 -5.169 -0.517 1.00 88.75 164 ASN A CA 1
ATOM 1256 C C . ASN A 1 164 ? 3.377 -5.682 -0.624 1.00 88.75 164 ASN A C 1
ATOM 1258 O O . ASN A 1 164 ? 2.606 -5.448 0.304 1.00 88.75 164 ASN A O 1
ATOM 1262 N N . ALA A 1 165 ? 3.017 -6.397 -1.692 1.00 87.50 165 ALA A N 1
ATOM 1263 C CA . ALA A 1 165 ? 1.695 -7.009 -1.816 1.00 87.50 165 ALA A CA 1
ATOM 1264 C C . ALA A 1 165 ? 1.443 -8.009 -0.672 1.00 87.50 165 ALA A C 1
ATOM 1266 O O . ALA A 1 165 ? 0.410 -7.956 -0.007 1.00 87.50 165 ALA A O 1
ATOM 1267 N N . LEU A 1 166 ? 2.426 -8.862 -0.369 1.00 84.44 166 LEU A N 1
ATOM 1268 C CA . LEU A 1 166 ? 2.341 -9.818 0.740 1.00 84.44 166 LEU A CA 1
ATOM 1269 C C . LEU A 1 166 ? 2.306 -9.127 2.108 1.00 84.44 166 LEU A C 1
ATOM 1271 O O . LEU A 1 166 ? 1.515 -9.502 2.976 1.00 84.44 166 LEU A O 1
ATOM 1275 N N . HIS A 1 167 ? 3.135 -8.098 2.288 1.00 87.56 167 HIS A N 1
ATOM 1276 C CA . HIS A 1 167 ? 3.161 -7.271 3.491 1.00 87.56 167 HIS A CA 1
ATOM 1277 C C . HIS A 1 167 ? 1.791 -6.633 3.757 1.00 87.56 167 HIS A C 1
ATOM 1279 O O . HIS A 1 167 ? 1.250 -6.758 4.856 1.00 87.56 167 HIS A O 1
ATOM 1285 N N . HIS A 1 168 ? 1.191 -6.018 2.736 1.00 91.31 168 HIS A N 1
ATOM 1286 C CA . HIS A 1 168 ? -0.140 -5.428 2.820 1.00 91.31 168 HIS A CA 1
ATOM 1287 C C . HIS A 1 168 ? -1.199 -6.468 3.159 1.00 91.31 168 HIS A C 1
ATOM 1289 O O . HIS A 1 168 ? -1.931 -6.296 4.132 1.00 91.31 168 HIS A O 1
ATOM 1295 N N . TRP A 1 169 ? -1.243 -7.573 2.414 1.00 88.81 169 TRP A N 1
ATOM 1296 C CA . TRP A 1 169 ? -2.208 -8.643 2.644 1.00 88.81 169 TRP A CA 1
ATOM 1297 C C . TRP A 1 169 ? -2.170 -9.164 4.089 1.00 88.81 169 TRP A C 1
ATOM 1299 O O . TRP A 1 169 ? -3.212 -9.295 4.733 1.00 88.81 169 TRP A O 1
ATOM 1309 N N . ARG A 1 170 ? -0.973 -9.370 4.658 1.00 85.50 170 ARG A N 1
ATOM 1310 C CA . ARG A 1 170 ? -0.817 -9.779 6.062 1.00 85.50 170 ARG A CA 1
ATOM 1311 C C . ARG A 1 170 ? -1.437 -8.769 7.032 1.00 85.50 170 ARG A C 1
ATOM 1313 O O . ARG A 1 170 ? -2.145 -9.177 7.952 1.00 85.50 170 ARG A O 1
ATOM 1320 N N . PHE A 1 171 ? -1.166 -7.475 6.867 1.00 90.00 171 PHE A N 1
ATOM 1321 C CA . PHE A 1 171 ? -1.702 -6.446 7.765 1.00 90.00 171 PHE A CA 1
ATOM 1322 C C . PHE A 1 171 ? -3.209 -6.243 7.595 1.00 90.00 171 PHE A C 1
ATOM 1324 O O . PHE A 1 171 ? -3.896 -5.998 8.584 1.00 90.00 171 PHE A O 1
ATOM 1331 N N . ILE A 1 172 ? -3.743 -6.444 6.389 1.00 90.38 172 ILE A N 1
ATOM 1332 C CA . ILE A 1 172 ? -5.189 -6.513 6.150 1.00 90.38 172 ILE A CA 1
ATOM 1333 C C . ILE A 1 172 ? -5.819 -7.676 6.925 1.00 90.38 172 ILE A C 1
ATOM 1335 O O . ILE A 1 172 ? -6.815 -7.483 7.621 1.00 90.38 172 ILE A O 1
ATOM 1339 N N . LEU A 1 173 ? -5.222 -8.871 6.880 1.00 87.69 173 LEU A N 1
ATOM 1340 C CA . LEU A 1 173 ? -5.692 -10.005 7.679 1.00 87.69 173 LEU A CA 1
ATOM 1341 C C . LEU A 1 173 ? -5.574 -9.750 9.183 1.00 87.69 173 LEU A C 1
ATOM 1343 O O . LEU A 1 173 ? -6.467 -10.123 9.941 1.00 87.69 173 LEU A O 1
ATOM 1347 N N . GLN A 1 174 ? -4.486 -9.121 9.627 1.00 88.25 174 GLN A N 1
ATOM 1348 C CA . GLN A 1 174 ? -4.309 -8.753 11.028 1.00 88.25 174 GLN A CA 1
ATOM 1349 C C . GLN A 1 174 ? -5.406 -7.783 11.482 1.00 88.25 174 GLN A C 1
ATOM 1351 O O . GLN A 1 174 ? -6.033 -8.039 12.507 1.00 88.25 174 GLN A O 1
ATOM 1356 N N . ALA A 1 175 ? -5.695 -6.743 10.696 1.00 90.75 175 ALA A N 1
ATOM 1357 C CA . ALA A 1 175 ? -6.775 -5.799 10.963 1.00 90.75 175 ALA A CA 1
ATOM 1358 C C . ALA A 1 175 ? -8.150 -6.490 11.013 1.00 90.75 175 ALA A C 1
ATOM 1360 O O . ALA A 1 175 ? -8.901 -6.283 11.964 1.00 90.75 175 ALA A O 1
ATOM 1361 N N . ARG A 1 176 ? -8.455 -7.382 10.059 1.00 91.06 176 ARG A N 1
ATOM 1362 C CA . ARG A 1 176 ? -9.696 -8.180 10.076 1.00 91.06 176 ARG A CA 1
ATOM 1363 C C . ARG A 1 176 ? -9.811 -9.026 11.349 1.00 91.06 176 ARG A C 1
ATOM 1365 O O . ARG A 1 176 ? -10.848 -9.005 12.004 1.00 91.06 176 ARG A O 1
ATOM 1372 N N . ARG A 1 177 ? -8.732 -9.695 11.770 1.00 90.31 177 ARG A N 1
ATOM 1373 C CA . ARG A 1 177 ? -8.720 -10.500 13.006 1.00 90.31 177 ARG A CA 1
ATOM 1374 C C . ARG A 1 177 ? -8.972 -9.679 14.267 1.00 90.31 177 ARG A C 1
ATOM 1376 O O . ARG A 1 177 ? -9.495 -10.234 15.226 1.00 90.31 177 ARG A O 1
ATOM 1383 N N . VAL A 1 178 ? -8.612 -8.390 14.303 1.00 91.00 178 VAL A N 1
ATOM 1384 C CA . VAL A 1 178 ? -8.951 -7.510 15.440 1.00 91.00 178 VAL A CA 1
ATOM 1385 C C . VAL A 1 178 ? -10.472 -7.416 15.604 1.00 91.00 178 VAL A C 1
ATOM 1387 O O . VAL A 1 178 ? -10.959 -7.526 16.725 1.00 91.00 178 VAL A O 1
ATOM 1390 N N . MET A 1 179 ? -11.226 -7.323 14.503 1.00 91.50 179 MET A N 1
ATOM 1391 C CA . MET A 1 179 ? -12.698 -7.276 14.521 1.00 91.50 179 MET A CA 1
ATOM 1392 C C . MET A 1 179 ? -13.344 -8.576 15.024 1.00 91.50 179 MET A C 1
ATOM 1394 O O . MET A 1 179 ? -14.474 -8.577 15.511 1.00 91.50 179 MET A O 1
ATOM 1398 N N . GLU A 1 180 ? -12.632 -9.695 14.898 1.00 91.81 180 GLU A N 1
ATOM 1399 C CA . GLU A 1 180 ? -13.084 -11.024 15.319 1.00 91.81 180 GLU A CA 1
ATOM 1400 C C . GLU A 1 180 ? -12.816 -11.294 16.810 1.00 91.81 180 GLU A C 1
ATOM 1402 O O . GLU A 1 180 ? -13.298 -12.290 17.356 1.00 91.81 180 GLU A O 1
ATOM 1407 N N . ARG A 1 181 ? -12.054 -10.428 17.494 1.00 92.75 181 ARG A N 1
ATOM 1408 C CA . ARG A 1 181 ? -11.693 -10.633 18.901 1.00 92.75 181 ARG A CA 1
ATOM 1409 C C . ARG A 1 181 ? -12.896 -10.447 19.839 1.00 92.75 181 ARG A C 1
ATOM 1411 O O . ARG A 1 181 ? -13.729 -9.563 19.621 1.00 92.75 181 ARG A O 1
ATOM 1418 N N . PRO A 1 182 ? -12.974 -11.232 20.934 1.00 93.69 182 PRO A N 1
ATOM 1419 C CA . PRO A 1 182 ? -13.939 -10.983 22.000 1.00 93.69 182 PRO A CA 1
ATOM 1420 C C . PRO A 1 182 ? -13.807 -9.558 22.547 1.00 93.69 182 PRO A C 1
ATOM 1422 O O . PRO A 1 182 ? -12.698 -9.071 22.745 1.00 93.69 182 PRO A O 1
ATOM 1425 N N . GLY A 1 183 ? -14.939 -8.896 22.791 1.00 92.50 183 GLY A N 1
ATOM 1426 C CA . GLY A 1 183 ? -14.965 -7.528 23.316 1.00 92.50 183 GLY A CA 1
ATOM 1427 C C . GLY A 1 183 ? -14.773 -6.425 22.273 1.00 92.50 183 GLY A C 1
ATOM 1428 O O . GLY A 1 183 ? -14.834 -5.255 22.644 1.00 92.50 183 GLY A O 1
ATOM 1429 N N . PHE A 1 184 ? -14.593 -6.764 20.988 1.00 94.44 184 PHE A N 1
ATOM 1430 C CA . PHE A 1 184 ? -14.583 -5.760 19.925 1.00 94.44 184 PHE A CA 1
ATOM 1431 C C . PHE A 1 184 ? -15.894 -4.948 19.949 1.00 94.44 184 PHE A C 1
ATOM 1433 O O . PHE A 1 184 ? -16.969 -5.560 20.010 1.00 94.44 184 PHE A O 1
ATOM 1440 N N . PRO A 1 185 ? -15.856 -3.602 19.885 1.00 93.00 185 PRO A N 1
ATOM 1441 C CA . PRO A 1 185 ? -17.057 -2.782 19.975 1.00 93.00 185 PRO A CA 1
ATOM 1442 C C . PRO A 1 185 ? -18.005 -3.066 18.804 1.00 93.00 185 PRO A C 1
ATOM 1444 O O . PRO A 1 185 ? -17.704 -2.771 17.643 1.00 93.00 185 PRO A O 1
ATOM 1447 N N . ARG A 1 186 ? -19.172 -3.639 19.111 1.00 86.38 186 ARG A N 1
ATOM 1448 C CA . ARG A 1 186 ? -20.268 -3.869 18.162 1.00 86.38 186 ARG A CA 1
ATOM 1449 C C . ARG A 1 186 ? -21.369 -2.857 18.460 1.00 86.38 186 ARG A C 1
ATOM 1451 O O . ARG A 1 186 ? -21.880 -2.855 19.575 1.00 86.38 186 ARG A O 1
ATOM 1458 N N . SER A 1 187 ? -21.737 -2.059 17.454 1.00 66.88 187 SER A N 1
ATOM 1459 C CA . SER A 1 187 ? -22.704 -0.938 17.507 1.00 66.88 187 SER A CA 1
ATOM 1460 C C . SER A 1 187 ? -22.381 0.216 18.453 1.00 66.88 187 SER A C 1
ATOM 1462 O O . SER A 1 187 ? -21.660 0.048 19.455 1.00 66.88 187 SER A O 1
#

Solvent-acce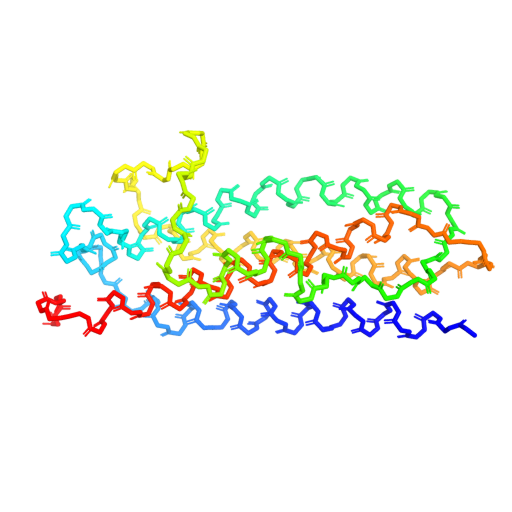ssible surface area (backbone atoms only — not comparable to full-atom values): 10411 Å² total; per-residue (Å²): 137,55,58,67,50,39,40,46,52,40,49,49,45,46,52,48,49,52,50,51,50,49,52,52,48,71,70,49,74,80,56,50,60,72,51,31,64,44,50,92,45,96,90,46,77,18,35,45,37,39,49,47,42,50,38,59,51,41,53,56,45,41,59,53,46,45,53,39,43,54,54,30,49,74,66,53,26,10,39,73,54,69,54,70,72,52,80,82,37,66,70,46,52,44,67,74,35,95,84,50,80,70,80,65,59,85,90,73,58,52,59,99,66,72,96,56,62,83,49,46,63,60,49,37,53,50,45,53,50,51,39,47,52,42,44,55,51,44,36,50,40,38,70,70,27,79,40,98,50,63,22,68,49,48,41,49,46,46,29,52,45,50,51,47,47,54,53,49,49,47,40,53,51,52,34,54,51,51,70,71,39,82,86,49,79,73,132

Foldseek 3Di:
DDLVQLLVLLVVLLVLLVVLLCLCCVPPVPDDPCLQLDDPDLVADGVLQLLVLLLVVLVVLLVVLLVLLVVLLVVLAAADDNLDPDCPDVLNVCLVDPPDDDPDPPVRGRDNDDPDSNCSSVSSSVSSVSVSVSSVSLSVSNVRRDDPDHRVSSSVSSNVSVSSSSSSVSSSVSNVVRCVDPPRDDD

Radius of gyration: 17.98 Å; Cα contacts (8 Å, |Δi|>4): 228; chains: 1; bounding box: 42×31×52 Å

Sequence (187 aa):
IDADRTTADLRFCHEQFESIRSDLKDFASGLRSIQLEWHPEESVWSIAQCVEHLNNATENDVARLSGLVVLARAARRSSIGPYRCRRDTPVLIMHESPRHSLTTATGIRSAPFVDDPAKLVPRFLVLNGQLLGVIATAARVAADGTSASGNVLLDLVGHVLQLNALHHWRFILQARRVMERPGFPRS

Secondary structure (DSSP, 8-state):
--HHHHHHHHHHHHHHHHHHHHHHHHHHTT--HHHHH--SSTTSPPHHHHHHHHHHHHHHHHHHHHHHHHHHHHTT----S-----TTSHHHHHHH-TT------TTSPPPSS-S-HHHHHHHHHHHHHHHHHHHHHHHHHHHT---SS--HHHHHHHHHHHHHHHHHHHHHHHHHHHHTSTT----

Mean predicted aligned error: 7.95 Å

pLDDT: mean 80.54, std 18.12, range [32.84, 97.88]

Nearest PDB structures (foldseek):
  1rxq-assembly1_B  TM=6.067E-01  e=1.565E-02  Bacillus subtilis
  8fx9-assembly1_A-2  TM=6.392E-01  e=5.038E-01  Mycobacterium tuberculosis
  8f5v-assembly1_B  TM=5.264E-01  e=2.294E-01  Mycobacterium tuberculosis
  2yqy-assembly1_A  TM=7.425E-01  e=6.732E+00  Thermus thermophilus HB8